Protein AF-A0A4W6CQJ9-F1 (afdb_monomer_lite)

Organism: Lates calcarifer (NCBI:txid8187)

Secondary structure (DSSP, 8-state):
----TT---EEE-SSEEEEE-TTTTSPPPTT-EEEEEEE--TT--EEEEEEEEE----GGG-SEEEEEEETT--EEETT-SEEEES-SEEEEEEEE-SS--S-EEEEEEEETT-TTB--TT-BGGG--SSEEEEEEPS--TTSSS---EETTTEEETTSBHHHHHHHTTSSBTTTBEEEEEEEE--SS-TT-S-EEE-

InterPro domains:
  IPR000859 CUB domain [PF00431] (7-109)
  IPR000859 CUB domain [PS01180] (7-112)
  IPR000859 CUB domain [SM00042] (7-112)
  IPR000859 CUB domain [cd00041] (7-109)
  IPR004043 LCCL domain [PF03815] (126-184)
  IPR004043 LCCL domain [PS50820] (114-183)
  IPR004043 LCCL domain [SM00603] (116-187)
  IPR035914 Spermadhesin, CUB domain superfamily [G3DSA:2.60.120.290] (8-113)
  IPR035914 Spermadhesin, CUB domain superfamily [SSF49854] (6-110)
  IPR036609 LCCL domain superfamily [G3DSA:2.170.130.20] (114-192)
  IPR036609 LCCL domain superfamily [SSF69848] (115-187)
  IPR050633 Neuropilin/Multicopper Oxidase/Coagulation Factor [PTHR46806] (3-184)

Sequence (198 aa):
MISGNGCGHTLLGTESGTLASQNYPGTYPSNTWCRWRLRVPEGRTLQLLFGDFDVESSPGCSNGSLVITDNSGKPSLGKLKNVTLRSNEVTITFKSGPHRSGRGFLLSYATDQYPDLISCLRRGSHFSSQDLRAYCPAGCKNVTGDVWGNSEQGYRDTSVLCKSAVHAGAVSDNMGGRV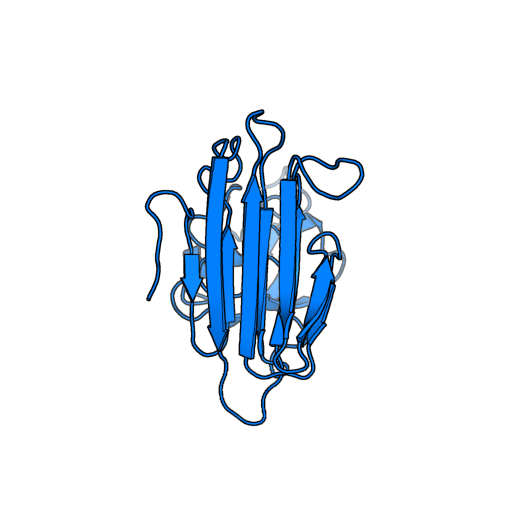TVTRGRSLTMQQHPGCFWF

pLDDT: mean 86.43, std 12.25, range [34.22, 97.5]

Radius of gyration: 17.53 Å; chains: 1; bounding box: 41×31×55 Å

Structure (mmCIF, N/CA/C/O backbone):
data_AF-A0A4W6CQJ9-F1
#
_entry.id   AF-A0A4W6CQJ9-F1
#
loop_
_atom_site.group_PDB
_atom_site.id
_atom_site.type_symbol
_atom_site.label_atom_id
_atom_site.label_alt_id
_atom_site.label_comp_id
_atom_site.label_asym_id
_atom_site.label_entity_id
_atom_site.label_seq_id
_atom_site.pdbx_PDB_ins_code
_atom_site.Cartn_x
_atom_site.Cartn_y
_atom_site.Cartn_z
_atom_site.occupancy
_atom_site.B_iso_or_equiv
_atom_site.auth_seq_id
_atom_site.auth_comp_id
_atom_site.auth_asym_id
_atom_site.auth_atom_id
_atom_site.pdbx_PDB_model_num
ATOM 1 N N . MET A 1 1 ? -4.488 -14.005 -15.943 1.00 34.22 1 MET A N 1
ATOM 2 C CA . MET A 1 1 ? -3.172 -14.671 -16.011 1.00 34.22 1 MET A CA 1
ATOM 3 C C . MET A 1 1 ? -2.193 -13.843 -15.196 1.00 34.22 1 MET A C 1
ATOM 5 O O . MET A 1 1 ? -1.853 -12.746 -15.619 1.00 34.22 1 MET A O 1
ATOM 9 N N . ILE A 1 2 ? -1.826 -14.315 -14.003 1.00 41.25 2 ILE A N 1
ATOM 10 C CA . ILE A 1 2 ? -0.647 -13.816 -13.283 1.00 41.25 2 ILE A CA 1
ATOM 11 C C . ILE A 1 2 ? 0.522 -14.540 -13.947 1.00 41.25 2 ILE A C 1
ATOM 13 O O . ILE A 1 2 ? 0.579 -15.763 -13.881 1.00 41.25 2 ILE A O 1
ATOM 17 N N . SER A 1 3 ? 1.377 -13.830 -14.678 1.00 39.72 3 SER A N 1
ATOM 18 C CA . SER A 1 3 ? 2.546 -14.442 -15.313 1.00 39.72 3 SER A CA 1
ATOM 19 C C . SER A 1 3 ? 3.796 -13.949 -14.601 1.00 39.72 3 SER A C 1
ATOM 21 O O . SER A 1 3 ? 4.110 -12.766 -14.696 1.00 39.72 3 SER A O 1
ATOM 23 N N . GLY A 1 4 ? 4.488 -14.854 -13.904 1.00 42.75 4 GLY A N 1
ATOM 24 C CA . GLY A 1 4 ? 5.846 -14.638 -13.403 1.00 42.75 4 GLY A CA 1
ATOM 25 C C . GLY A 1 4 ? 6.066 -15.083 -11.959 1.00 42.75 4 GLY A C 1
ATOM 26 O O . GLY A 1 4 ? 5.577 -14.457 -11.021 1.00 42.75 4 GLY A O 1
ATOM 27 N N . ASN A 1 5 ? 6.874 -16.131 -11.783 1.00 51.12 5 ASN A N 1
ATOM 28 C CA . ASN A 1 5 ? 7.593 -16.385 -10.536 1.00 51.12 5 ASN A CA 1
ATOM 29 C C . ASN A 1 5 ? 8.385 -15.113 -10.165 1.00 51.12 5 ASN A C 1
ATOM 31 O O . ASN A 1 5 ? 9.182 -14.650 -10.977 1.00 51.12 5 ASN A O 1
ATOM 35 N N . GLY A 1 6 ? 8.179 -14.547 -8.970 1.00 61.62 6 GLY A N 1
ATOM 36 C CA . GLY A 1 6 ? 8.967 -13.400 -8.488 1.00 61.62 6 GLY A CA 1
ATOM 37 C C . GLY A 1 6 ? 8.294 -12.022 -8.548 1.00 61.62 6 GLY A C 1
ATOM 38 O O . GLY A 1 6 ? 9.001 -11.020 -8.601 1.00 61.62 6 GLY A O 1
ATOM 39 N N . CYS A 1 7 ? 6.957 -11.948 -8.518 1.00 77.69 7 CYS A N 1
ATOM 40 C CA . CYS A 1 7 ? 6.201 -10.684 -8.475 1.00 77.69 7 CYS A CA 1
ATOM 41 C C . CYS A 1 7 ? 5.670 -10.294 -7.085 1.00 77.69 7 CYS A C 1
ATOM 43 O O . CYS A 1 7 ? 4.780 -9.462 -6.973 1.00 77.69 7 CYS A O 1
ATOM 45 N N . GLY A 1 8 ? 6.235 -10.848 -6.015 1.00 73.94 8 GLY A N 1
ATOM 46 C CA . GLY A 1 8 ? 5.961 -10.424 -4.645 1.00 73.94 8 GLY A CA 1
ATOM 47 C C . GLY A 1 8 ? 4.558 -10.730 -4.140 1.00 73.94 8 GLY A C 1
ATOM 48 O O . GLY A 1 8 ? 3.748 -11.393 -4.790 1.00 73.94 8 GLY A O 1
ATOM 49 N N . HIS A 1 9 ? 4.290 -10.265 -2.919 1.00 73.75 9 HIS A N 1
ATOM 50 C CA . HIS A 1 9 ? 2.969 -10.386 -2.321 1.00 73.75 9 HIS A CA 1
ATOM 51 C C . HIS A 1 9 ? 2.000 -9.436 -3.026 1.00 73.75 9 HIS A C 1
ATOM 53 O O . HIS A 1 9 ? 2.270 -8.245 -3.183 1.00 73.75 9 HIS A O 1
ATOM 59 N N . THR A 1 10 ? 0.868 -9.975 -3.457 1.00 86.31 10 THR A N 1
ATOM 60 C CA . THR A 1 10 ? -0.198 -9.214 -4.098 1.00 86.31 10 THR A CA 1
ATOM 61 C C . THR A 1 10 ? -1.531 -9.749 -3.593 1.00 86.31 10 THR A C 1
ATOM 63 O O . THR A 1 10 ? -1.750 -10.961 -3.631 1.00 86.31 10 THR A O 1
ATOM 66 N N . LEU A 1 11 ? -2.432 -8.862 -3.180 1.00 89.94 11 LEU A N 1
ATOM 67 C CA . LEU A 1 11 ? -3.830 -9.196 -2.944 1.00 89.94 11 LEU A CA 1
ATOM 68 C C . LEU A 1 11 ? -4.702 -8.298 -3.818 1.00 89.94 11 LEU A C 1
ATOM 70 O O . LEU A 1 11 ? -4.746 -7.085 -3.624 1.00 89.94 11 LEU A O 1
ATOM 74 N N . LEU A 1 12 ? -5.376 -8.907 -4.795 1.00 92.00 12 LEU A N 1
ATOM 75 C CA . LEU A 1 12 ? -6.209 -8.202 -5.764 1.00 92.00 12 LEU A CA 1
ATOM 76 C C . LEU A 1 12 ? -7.692 -8.432 -5.459 1.00 92.00 12 LEU A C 1
ATOM 78 O O . LEU A 1 12 ? -8.280 -9.401 -5.939 1.00 92.00 12 LEU A O 1
ATOM 82 N N . GLY A 1 13 ? -8.284 -7.560 -4.644 1.00 91.94 13 GLY A N 1
ATOM 83 C CA . GLY A 1 13 ? -9.722 -7.544 -4.393 1.00 91.94 13 GLY A CA 1
ATOM 84 C C . GLY A 1 13 ? -10.500 -6.755 -5.449 1.00 91.94 13 GLY A C 1
ATOM 85 O O . GLY A 1 13 ? -9.941 -5.967 -6.218 1.00 91.94 13 GLY A O 1
ATOM 86 N N . THR A 1 14 ? -11.816 -6.961 -5.472 1.00 91.75 14 THR A N 1
ATOM 87 C CA . THR A 1 14 ? -12.741 -6.270 -6.385 1.00 91.75 14 THR A CA 1
ATOM 88 C C . THR A 1 14 ? -12.905 -4.792 -6.047 1.00 91.75 14 THR A C 1
ATOM 90 O O . THR A 1 14 ? -13.130 -3.988 -6.944 1.00 91.75 14 THR A O 1
ATOM 93 N N . GLU A 1 15 ? -12.778 -4.415 -4.773 1.00 94.31 15 GLU A N 1
ATOM 94 C CA . GLU A 1 15 ? -12.924 -3.022 -4.337 1.00 94.31 15 GLU A CA 1
ATOM 95 C C . GLU A 1 15 ? -11.616 -2.374 -3.890 1.00 94.31 15 GLU A C 1
ATOM 97 O O . GLU A 1 15 ? -11.465 -1.161 -4.010 1.00 94.31 15 GLU A O 1
ATOM 102 N N . SER A 1 16 ? -10.682 -3.158 -3.353 1.00 96.69 16 SER A N 1
ATOM 103 C CA . SER A 1 16 ? -9.402 -2.672 -2.847 1.00 96.69 16 SER A CA 1
ATOM 104 C C . SER A 1 16 ? -8.355 -3.778 -2.818 1.00 96.69 16 SER A C 1
ATOM 106 O O . SER A 1 16 ? -8.668 -4.958 -2.997 1.00 96.69 16 SER A O 1
ATOM 108 N N . GLY A 1 17 ? -7.101 -3.400 -2.601 1.00 95.81 17 GLY A N 1
ATOM 109 C CA . GLY A 1 17 ? -6.022 -4.363 -2.464 1.00 95.81 17 GLY A CA 1
ATOM 110 C C . GLY A 1 17 ? -4.645 -3.731 -2.385 1.00 95.81 17 GLY A C 1
ATOM 111 O O . GLY A 1 17 ? -4.489 -2.506 -2.322 1.00 95.81 17 GLY A O 1
ATOM 112 N N . THR A 1 18 ? -3.635 -4.593 -2.409 1.00 95.50 18 THR A N 1
ATOM 113 C CA . THR A 1 18 ? -2.228 -4.212 -2.302 1.00 95.50 18 THR A CA 1
ATOM 114 C C . THR A 1 18 ? -1.359 -4.944 -3.308 1.00 95.50 18 THR A C 1
ATOM 116 O O . THR A 1 18 ? -1.599 -6.093 -3.682 1.00 95.50 18 THR A O 1
ATOM 119 N N . LEU A 1 19 ? -0.309 -4.250 -3.737 1.00 94.00 19 LEU A N 1
ATOM 120 C CA . LEU A 1 19 ? 0.732 -4.763 -4.609 1.00 94.00 19 LEU A CA 1
ATOM 121 C C . LEU A 1 19 ? 2.080 -4.378 -4.021 1.00 94.00 19 LEU A C 1
ATOM 123 O O . LEU A 1 19 ? 2.304 -3.210 -3.699 1.00 94.00 19 LEU A O 1
ATOM 127 N N . ALA A 1 20 ? 2.990 -5.337 -3.927 1.00 92.94 20 ALA A N 1
ATOM 128 C CA . ALA A 1 20 ? 4.359 -5.073 -3.531 1.00 92.94 20 ALA A CA 1
ATOM 129 C C . ALA A 1 20 ? 5.338 -5.753 -4.482 1.00 92.94 20 ALA A C 1
ATOM 131 O O . ALA A 1 20 ? 5.061 -6.826 -5.021 1.00 92.94 20 ALA A O 1
ATOM 132 N N . SER A 1 21 ? 6.514 -5.157 -4.659 1.00 92.00 21 SER A N 1
ATOM 133 C CA . SER A 1 21 ? 7.616 -5.856 -5.318 1.00 92.00 21 SER A CA 1
ATOM 134 C C . SER A 1 21 ? 8.020 -7.101 -4.527 1.00 92.00 21 SER A C 1
ATOM 136 O O . SER A 1 21 ? 7.883 -7.169 -3.303 1.00 92.00 21 SER A O 1
ATOM 138 N N . GLN A 1 22 ? 8.592 -8.086 -5.217 1.00 90.31 22 GLN A N 1
ATOM 139 C CA . GLN A 1 22 ? 9.194 -9.244 -4.564 1.00 90.31 22 GLN A CA 1
ATOM 140 C C . GLN A 1 22 ? 10.229 -8.811 -3.524 1.00 90.31 22 GLN A C 1
ATOM 142 O O . GLN A 1 22 ? 11.002 -7.888 -3.763 1.00 90.31 22 GLN A O 1
ATOM 147 N N . ASN A 1 23 ? 10.223 -9.497 -2.381 1.00 90.06 23 ASN A N 1
ATOM 148 C CA . ASN A 1 23 ? 11.050 -9.235 -1.202 1.00 90.06 23 ASN A CA 1
ATOM 149 C C . ASN A 1 23 ? 10.773 -7.929 -0.452 1.00 90.06 23 ASN A C 1
ATOM 151 O O . ASN A 1 23 ? 11.407 -7.747 0.581 1.00 90.06 23 ASN A O 1
ATOM 155 N N . TYR A 1 24 ? 9.850 -7.063 -0.896 1.00 91.12 24 TYR A N 1
ATOM 156 C CA . TYR A 1 24 ? 9.534 -5.817 -0.185 1.00 91.12 24 TYR A CA 1
ATOM 157 C C . TYR A 1 24 ? 9.273 -6.087 1.314 1.00 91.12 24 TYR A C 1
ATOM 159 O O . TYR A 1 24 ? 8.489 -6.989 1.628 1.00 91.12 24 TYR A O 1
ATOM 167 N N . PRO A 1 25 ? 9.889 -5.335 2.252 1.00 92.75 25 PRO A N 1
ATOM 168 C CA . PRO A 1 25 ? 10.691 -4.113 2.066 1.00 92.75 25 PRO A CA 1
ATOM 169 C C . PRO A 1 25 ? 12.197 -4.340 1.821 1.00 92.75 25 PRO A C 1
ATOM 171 O O . PRO A 1 25 ? 12.979 -3.393 1.876 1.00 92.75 25 PRO A O 1
ATOM 174 N N . GLY A 1 26 ? 12.630 -5.581 1.623 1.00 91.19 26 GLY A N 1
ATOM 175 C CA . GLY A 1 26 ? 13.973 -5.923 1.160 1.00 91.19 26 GLY A CA 1
ATOM 176 C C . GLY A 1 26 ? 14.160 -5.683 -0.341 1.00 91.19 26 GLY A C 1
ATOM 177 O O . GLY A 1 26 ? 13.218 -5.387 -1.073 1.00 91.19 26 GLY A O 1
ATOM 178 N N . THR A 1 27 ? 15.400 -5.815 -0.809 1.00 91.06 27 THR A N 1
ATOM 179 C CA . THR A 1 27 ? 15.772 -5.493 -2.192 1.00 91.06 27 THR A CA 1
ATOM 180 C C . THR A 1 27 ? 15.046 -6.375 -3.210 1.00 91.06 27 THR A C 1
ATOM 182 O O . THR A 1 27 ? 15.095 -7.611 -3.131 1.00 91.06 27 THR A O 1
ATOM 185 N N . TYR A 1 28 ? 14.414 -5.745 -4.204 1.00 90.38 28 TYR A N 1
ATOM 186 C CA . TYR A 1 28 ? 13.753 -6.467 -5.290 1.00 90.38 28 TYR A CA 1
ATOM 187 C C . TYR A 1 28 ? 14.773 -7.179 -6.203 1.00 90.38 28 TYR A C 1
ATOM 189 O O . TYR A 1 28 ? 15.906 -6.709 -6.360 1.00 90.38 28 TYR A O 1
ATOM 197 N N . PRO A 1 29 ? 14.416 -8.321 -6.822 1.00 89.38 29 PRO A N 1
ATOM 198 C CA . PRO A 1 29 ? 15.326 -9.038 -7.709 1.00 89.38 29 PRO A CA 1
ATOM 199 C C . PRO A 1 29 ? 15.639 -8.246 -8.987 1.00 89.38 29 PRO A C 1
ATOM 201 O O . PRO A 1 29 ? 14.781 -7.554 -9.541 1.00 89.38 29 PRO A O 1
ATOM 204 N N . SER A 1 30 ? 16.863 -8.388 -9.492 1.00 88.88 30 SER A N 1
ATOM 205 C CA . SER A 1 30 ? 17.252 -7.879 -10.813 1.00 88.88 30 SER A CA 1
ATOM 206 C C . SER A 1 30 ? 16.581 -8.674 -11.936 1.00 88.88 30 SER A C 1
ATOM 208 O O . SER A 1 30 ? 16.188 -9.822 -11.732 1.00 88.88 30 SER A O 1
ATOM 210 N N . ASN A 1 31 ? 16.467 -8.070 -13.121 1.00 86.50 31 ASN A N 1
ATOM 211 C CA . ASN A 1 31 ? 15.870 -8.661 -14.326 1.00 86.50 31 ASN A CA 1
ATOM 212 C C . ASN A 1 31 ? 14.432 -9.175 -14.124 1.00 86.50 31 ASN A C 1
ATOM 214 O O . ASN A 1 31 ? 14.025 -10.183 -14.702 1.00 86.50 31 ASN A O 1
ATOM 218 N N . THR A 1 32 ? 13.659 -8.488 -13.286 1.00 86.56 32 THR A N 1
ATOM 219 C CA . THR A 1 32 ? 12.264 -8.827 -13.000 1.00 86.56 32 THR A CA 1
ATOM 220 C C . THR A 1 32 ? 11.350 -8.121 -13.988 1.00 86.56 32 THR A C 1
ATOM 222 O O . THR A 1 32 ? 11.503 -6.927 -14.248 1.00 86.56 32 THR A O 1
ATOM 225 N N . TRP A 1 33 ? 10.354 -8.843 -14.495 1.00 89.00 33 TRP A N 1
ATOM 226 C CA . TRP A 1 33 ? 9.271 -8.281 -15.290 1.00 89.00 33 TRP A CA 1
ATOM 227 C C . TRP A 1 33 ? 7.933 -8.750 -14.730 1.00 89.00 33 TRP A C 1
ATOM 229 O O . TRP A 1 33 ? 7.601 -9.930 -14.810 1.00 89.00 33 TRP A O 1
ATOM 239 N N . CYS A 1 34 ? 7.172 -7.819 -14.161 1.00 89.62 34 CYS A N 1
ATOM 240 C CA . CYS A 1 34 ? 5.890 -8.105 -13.536 1.00 89.62 34 CYS A CA 1
ATOM 241 C C . CYS A 1 34 ? 4.790 -7.262 -14.147 1.00 89.62 34 CYS A C 1
ATOM 243 O O . CYS A 1 34 ? 4.969 -6.070 -14.404 1.00 89.62 34 CYS A O 1
ATOM 245 N N . ARG A 1 35 ? 3.633 -7.888 -14.352 1.00 90.62 35 ARG A N 1
ATOM 246 C CA . ARG A 1 35 ? 2.449 -7.233 -14.892 1.00 90.62 35 ARG A CA 1
ATOM 247 C C . ARG A 1 35 ? 1.223 -7.633 -14.085 1.00 90.62 35 ARG A C 1
ATOM 249 O O . ARG A 1 35 ? 0.861 -8.807 -14.047 1.00 90.62 35 ARG A O 1
ATOM 256 N N . TRP A 1 36 ? 0.555 -6.643 -13.508 1.00 91.62 36 TRP A N 1
ATOM 257 C CA . TRP A 1 36 ? -0.713 -6.811 -12.806 1.00 91.62 36 TRP A CA 1
ATOM 258 C C . TRP A 1 36 ? -1.817 -6.076 -13.547 1.00 91.62 36 TRP A C 1
ATOM 260 O O . TRP A 1 36 ? -1.606 -4.990 -14.086 1.00 91.62 36 TRP A O 1
ATOM 270 N N . ARG A 1 37 ? -3.006 -6.671 -13.561 1.00 90.94 37 ARG A N 1
ATOM 271 C CA . ARG A 1 37 ? -4.216 -6.061 -14.106 1.00 90.94 37 ARG A CA 1
ATOM 272 C C . ARG A 1 37 ? -5.165 -5.809 -12.945 1.00 90.94 37 ARG A C 1
ATOM 274 O O . ARG A 1 37 ? -5.669 -6.763 -12.360 1.00 90.94 37 ARG A O 1
ATOM 281 N N . LEU A 1 38 ? -5.361 -4.542 -12.605 1.00 91.81 38 LEU A N 1
ATOM 282 C CA . LEU A 1 38 ? -6.321 -4.121 -11.594 1.00 91.81 38 LEU A CA 1
ATOM 283 C C . LEU A 1 38 ? -7.642 -3.832 -12.280 1.00 91.81 38 LEU A C 1
ATOM 285 O O . LEU A 1 38 ? -7.665 -3.065 -13.240 1.00 91.81 38 LEU A O 1
ATOM 289 N N . ARG A 1 39 ? -8.722 -4.434 -11.787 1.00 91.75 39 ARG A N 1
ATOM 290 C CA . ARG A 1 39 ? -10.075 -4.200 -12.283 1.00 91.75 39 ARG A CA 1
ATOM 291 C C . ARG A 1 39 ? -11.023 -4.052 -11.105 1.00 91.75 39 ARG A C 1
ATOM 293 O O . ARG A 1 39 ? -11.063 -4.922 -10.242 1.00 91.75 39 ARG A O 1
ATOM 300 N N . VAL A 1 40 ? -11.787 -2.971 -11.116 1.00 92.31 40 VAL A N 1
ATOM 301 C CA . VAL A 1 40 ? -12.882 -2.705 -10.181 1.00 92.31 40 VAL A CA 1
ATOM 302 C C . VAL A 1 40 ? -14.225 -2.757 -10.925 1.00 92.31 40 VAL A C 1
ATOM 304 O O . VAL A 1 40 ? -14.224 -2.785 -12.165 1.00 92.31 40 VAL A O 1
ATOM 307 N N . PRO A 1 41 ? -15.371 -2.810 -10.214 1.00 94.44 41 PRO A N 1
ATOM 308 C CA . PRO A 1 41 ? -16.688 -2.788 -10.838 1.00 94.44 41 PRO A CA 1
ATOM 309 C C . PRO A 1 41 ? -16.857 -1.656 -11.853 1.00 94.44 41 PRO A C 1
ATOM 311 O O . PRO A 1 41 ? -16.282 -0.575 -11.720 1.00 94.44 41 PRO A O 1
ATOM 314 N N . GLU A 1 42 ? -17.658 -1.910 -12.883 1.00 92.12 42 GLU A N 1
ATOM 315 C CA . GLU A 1 42 ? -17.981 -0.903 -13.893 1.00 92.12 42 GLU A CA 1
ATOM 316 C C . GLU A 1 42 ? -18.698 0.299 -13.263 1.00 92.12 42 GLU A C 1
ATOM 318 O O . GLU A 1 42 ? -19.416 0.169 -12.272 1.00 92.12 42 GLU A O 1
ATOM 323 N N . GLY A 1 43 ? -18.450 1.492 -13.805 1.00 91.50 43 GLY A N 1
ATOM 324 C CA . GLY A 1 43 ? -18.943 2.751 -13.236 1.00 91.50 43 GLY A CA 1
ATOM 325 C C . GLY A 1 43 ? -18.147 3.276 -12.033 1.00 91.50 43 GLY A C 1
ATOM 326 O O . GLY A 1 43 ? -18.443 4.370 -11.560 1.00 91.50 43 GLY A O 1
ATOM 327 N N . ARG A 1 44 ? -17.127 2.548 -11.555 1.00 93.69 44 ARG A N 1
ATOM 328 C CA . ARG A 1 44 ? -16.182 3.010 -10.525 1.00 93.69 44 ARG A CA 1
ATOM 329 C C . ARG A 1 44 ? -14.847 3.415 -11.131 1.00 93.69 44 ARG A C 1
ATOM 331 O O . ARG A 1 44 ? -14.425 2.879 -12.153 1.00 93.69 44 ARG A O 1
ATOM 338 N N . THR A 1 45 ? -14.149 4.318 -10.457 1.00 92.44 45 THR A N 1
ATOM 339 C CA . THR A 1 45 ? -12.780 4.714 -10.804 1.00 92.44 45 THR A CA 1
ATOM 340 C C . THR A 1 45 ? -11.769 4.224 -9.770 1.00 92.44 45 THR A C 1
ATOM 342 O O . THR A 1 45 ? -12.121 3.934 -8.626 1.00 92.44 45 THR A O 1
ATOM 345 N N . LEU A 1 46 ? -10.509 4.077 -10.187 1.00 92.81 46 LEU A N 1
ATOM 346 C CA . LEU A 1 46 ? -9.420 3.578 -9.346 1.00 92.81 46 LEU A CA 1
ATOM 347 C C . LEU A 1 46 ? -8.653 4.720 -8.675 1.00 92.81 46 LEU A C 1
ATOM 349 O O . LEU A 1 46 ? -8.222 5.675 -9.324 1.00 92.81 46 LEU A O 1
ATOM 353 N N . GLN A 1 47 ? -8.401 4.565 -7.380 1.00 93.50 47 GLN A N 1
ATOM 354 C CA . GLN A 1 47 ? -7.470 5.380 -6.610 1.00 93.50 47 GLN A CA 1
ATOM 355 C C . GLN A 1 47 ? -6.264 4.526 -6.224 1.00 93.50 47 GLN A C 1
ATOM 357 O O . GLN A 1 47 ? -6.415 3.470 -5.613 1.00 93.50 47 GLN A O 1
ATOM 362 N N . LEU A 1 48 ? -5.069 4.976 -6.602 1.00 94.12 48 LEU A N 1
ATOM 363 C CA . LEU A 1 48 ? -3.791 4.332 -6.317 1.00 94.12 48 LEU A CA 1
ATOM 364 C C . LEU A 1 48 ? -2.988 5.191 -5.339 1.00 94.12 48 LEU A C 1
ATOM 366 O O . LEU A 1 48 ? -2.805 6.385 -5.566 1.00 94.12 48 LEU A O 1
ATOM 370 N N . LEU A 1 49 ? -2.452 4.577 -4.290 1.00 94.81 49 LEU A N 1
ATOM 371 C CA . LEU A 1 49 ? -1.689 5.246 -3.242 1.00 94.81 49 LEU A CA 1
ATOM 372 C C . LEU A 1 49 ? -0.394 4.488 -2.944 1.00 94.81 49 LEU A C 1
ATOM 374 O O . LEU A 1 49 ? -0.414 3.377 -2.409 1.00 94.81 49 LEU A O 1
ATOM 378 N N . PHE A 1 50 ? 0.746 5.106 -3.243 1.00 94.50 50 PHE A N 1
ATOM 379 C CA . PHE A 1 50 ? 2.054 4.540 -2.926 1.00 94.50 50 PHE A CA 1
ATOM 380 C C . PHE A 1 50 ? 2.390 4.796 -1.457 1.00 94.50 50 PHE A C 1
ATOM 382 O O . PHE A 1 50 ? 2.529 5.940 -1.021 1.00 94.50 50 PHE A O 1
ATOM 389 N N . GLY A 1 51 ? 2.524 3.713 -0.695 1.00 92.81 51 GLY A N 1
ATOM 390 C CA . GLY A 1 51 ? 3.025 3.750 0.677 1.00 92.81 51 GLY A CA 1
ATOM 391 C C . GLY A 1 51 ? 4.532 3.918 0.745 1.00 92.81 51 GLY A C 1
ATOM 392 O O . GLY A 1 51 ? 5.044 4.588 1.638 1.00 92.81 51 GLY A O 1
ATOM 393 N N . ASP A 1 52 ? 5.224 3.299 -0.206 1.00 93.31 52 ASP A N 1
ATOM 394 C CA . ASP A 1 52 ? 6.672 3.335 -0.335 1.00 93.31 52 ASP A CA 1
ATOM 395 C C . ASP A 1 52 ? 7.054 3.126 -1.800 1.00 93.31 52 ASP A C 1
ATOM 397 O O . ASP A 1 52 ? 6.399 2.363 -2.520 1.00 93.31 52 ASP A O 1
ATOM 401 N N . PHE A 1 53 ? 8.101 3.815 -2.238 1.00 92.62 53 PHE A N 1
ATOM 402 C CA . PHE A 1 53 ? 8.612 3.721 -3.597 1.00 92.62 53 PHE A CA 1
ATOM 403 C C . PHE A 1 53 ? 10.107 4.034 -3.608 1.00 92.62 53 PHE A C 1
ATOM 405 O O . PHE A 1 53 ? 10.527 5.177 -3.433 1.00 92.62 53 PHE A O 1
ATOM 412 N N . ASP A 1 54 ? 10.894 2.995 -3.833 1.00 91.88 54 ASP A N 1
ATOM 413 C CA . ASP A 1 54 ? 12.348 2.983 -3.833 1.00 91.88 54 ASP A CA 1
ATOM 414 C C . ASP A 1 54 ? 12.830 2.025 -4.931 1.00 91.88 54 ASP A C 1
ATOM 416 O O . ASP A 1 54 ? 13.286 0.906 -4.687 1.00 91.88 54 ASP A O 1
ATOM 420 N N . VAL A 1 55 ? 12.614 2.456 -6.174 1.00 89.62 55 VAL A N 1
ATOM 421 C CA . VAL A 1 55 ? 13.043 1.778 -7.402 1.00 89.62 55 VAL A CA 1
ATOM 422 C C . VAL A 1 55 ? 14.118 2.630 -8.065 1.00 89.62 55 VAL A C 1
ATOM 424 O O . VAL A 1 55 ? 14.014 3.858 -8.095 1.00 89.62 55 VAL A O 1
ATOM 427 N N . GLU A 1 56 ? 15.142 1.975 -8.608 1.00 85.25 56 GLU A N 1
ATOM 428 C CA . GLU A 1 56 ? 16.305 2.634 -9.191 1.00 85.25 56 GLU A CA 1
ATOM 429 C C . GLU A 1 56 ? 15.904 3.576 -10.334 1.00 85.25 56 GLU A C 1
ATOM 431 O O . GLU A 1 56 ? 15.276 3.174 -11.315 1.00 85.25 56 GLU A O 1
ATOM 436 N N . SER A 1 57 ? 16.289 4.846 -10.211 1.00 78.00 57 SER A N 1
ATOM 437 C CA . SER A 1 57 ? 16.047 5.863 -11.232 1.00 78.00 57 SER A CA 1
ATOM 438 C C . SER A 1 57 ? 17.227 5.923 -12.197 1.00 78.00 57 SER A C 1
ATOM 440 O O . SER A 1 57 ? 18.369 6.063 -11.775 1.00 78.00 57 SER A O 1
ATOM 442 N N . SER A 1 58 ? 16.952 5.890 -13.499 1.00 76.50 58 SER A N 1
ATOM 443 C CA . SER A 1 58 ? 17.962 5.989 -14.563 1.00 76.50 58 SER A CA 1
ATOM 444 C C . SER A 1 58 ? 17.447 6.850 -15.721 1.00 76.50 58 SER A C 1
ATOM 446 O O . SER A 1 58 ? 16.228 6.903 -15.938 1.00 76.50 58 SER A O 1
ATOM 448 N N . PRO A 1 59 ? 18.331 7.530 -16.478 1.00 72.56 59 PRO A N 1
ATOM 449 C CA . PRO A 1 59 ? 17.940 8.199 -17.716 1.00 72.56 59 PRO A CA 1
ATOM 450 C C . PRO A 1 59 ? 17.240 7.204 -18.651 1.00 72.56 59 PRO A C 1
ATOM 452 O O . PRO A 1 59 ? 17.752 6.118 -18.900 1.00 72.56 59 PRO A O 1
ATOM 455 N N . GLY A 1 60 ? 16.037 7.533 -19.125 1.00 68.44 60 GLY A N 1
ATOM 456 C CA . GLY A 1 60 ? 15.254 6.624 -19.973 1.00 68.44 60 GLY A CA 1
ATOM 457 C C . GLY A 1 60 ? 14.618 5.426 -19.251 1.00 68.44 60 GLY A C 1
ATOM 458 O O . GLY A 1 60 ? 14.043 4.571 -19.919 1.00 68.44 60 GLY A O 1
ATOM 459 N N . CYS A 1 61 ? 14.658 5.369 -17.912 1.00 69.69 61 CYS A N 1
ATOM 460 C CA . CYS A 1 61 ? 14.014 4.323 -17.104 1.00 69.69 61 CYS A CA 1
ATOM 461 C C . CYS A 1 61 ? 14.506 2.885 -17.404 1.00 69.69 61 CYS A C 1
ATOM 463 O O . CYS A 1 61 ? 13.745 1.924 -17.261 1.00 69.69 61 CYS A O 1
ATOM 465 N N . SER A 1 62 ? 15.770 2.727 -17.821 1.00 70.69 62 SER A N 1
ATOM 466 C CA . SER A 1 62 ? 16.363 1.444 -18.231 1.00 70.69 62 SER A CA 1
ATOM 467 C C . SER A 1 62 ? 16.713 0.505 -17.070 1.00 70.69 62 SER A C 1
ATOM 469 O O . SER A 1 62 ? 16.665 -0.710 -17.238 1.00 70.69 62 SER A O 1
ATOM 471 N N . ASN A 1 63 ? 17.047 1.046 -15.895 1.00 77.88 63 ASN A N 1
ATOM 472 C CA . ASN A 1 63 ? 17.467 0.258 -14.725 1.00 77.88 63 ASN A CA 1
ATOM 473 C C . ASN A 1 63 ? 16.289 -0.165 -13.842 1.00 77.88 63 ASN A C 1
ATOM 475 O O . ASN A 1 63 ? 16.358 -1.172 -13.145 1.00 77.88 63 ASN A O 1
ATOM 479 N N . GLY A 1 64 ? 15.196 0.589 -13.866 1.00 83.69 64 GLY A N 1
ATOM 480 C CA . GLY A 1 64 ? 14.054 0.360 -12.997 1.00 83.69 64 GLY A CA 1
ATOM 481 C C . GLY A 1 64 ? 12.884 1.228 -13.423 1.00 83.69 64 GLY A C 1
ATOM 482 O O . GLY A 1 64 ? 13.036 2.427 -13.656 1.00 83.69 64 GLY A O 1
ATOM 483 N N . SER A 1 65 ? 11.703 0.632 -13.559 1.00 88.44 65 SER A N 1
ATOM 484 C CA . SER A 1 65 ? 10.492 1.389 -13.858 1.00 88.44 65 SER A CA 1
ATOM 485 C C . SER A 1 65 ? 9.244 0.711 -13.332 1.00 88.44 65 SER A C 1
ATOM 487 O O . SER A 1 65 ? 9.110 -0.511 -13.367 1.00 88.44 65 SER A O 1
ATOM 489 N N . LEU A 1 66 ? 8.306 1.535 -12.875 1.00 90.44 66 LEU A N 1
ATOM 490 C CA . LEU A 1 66 ? 6.938 1.127 -12.619 1.00 90.44 66 LEU A CA 1
ATOM 491 C C . LEU A 1 66 ? 6.022 2.033 -13.430 1.00 90.44 66 LEU A C 1
ATOM 493 O O . LEU A 1 66 ? 6.012 3.249 -13.237 1.00 90.44 66 LEU A O 1
ATOM 497 N N . VAL A 1 67 ? 5.294 1.439 -14.365 1.00 90.81 67 VAL A N 1
ATOM 498 C CA . VAL A 1 67 ? 4.430 2.142 -15.311 1.00 90.81 67 VAL A CA 1
ATOM 499 C C . VAL A 1 67 ? 2.995 1.715 -15.070 1.00 90.81 67 VAL A C 1
ATOM 501 O O . VAL A 1 67 ? 2.694 0.522 -15.013 1.00 90.81 67 VAL A O 1
ATOM 504 N N . ILE A 1 68 ? 2.116 2.699 -14.940 1.00 92.19 68 ILE A N 1
ATOM 505 C CA . ILE A 1 68 ? 0.675 2.517 -14.819 1.00 92.19 68 ILE A CA 1
ATOM 506 C C . ILE A 1 68 ? 0.061 2.934 -16.153 1.00 92.19 68 ILE A C 1
ATOM 508 O O . ILE A 1 68 ? 0.238 4.070 -16.594 1.00 92.19 68 ILE A O 1
ATOM 512 N N . THR A 1 69 ? -0.648 2.017 -16.799 1.00 91.00 69 THR A N 1
ATOM 513 C CA . THR A 1 69 ? -1.312 2.240 -18.086 1.00 91.00 69 THR A CA 1
ATOM 514 C C . THR A 1 69 ? -2.810 2.057 -17.904 1.00 91.00 69 THR A C 1
ATOM 516 O O . THR A 1 69 ? -3.257 0.987 -17.484 1.00 91.00 69 THR A O 1
ATOM 519 N N . ASP A 1 70 ? -3.578 3.102 -18.196 1.00 86.31 70 ASP A N 1
ATOM 520 C CA . ASP A 1 70 ? -5.038 3.054 -18.196 1.00 86.31 70 ASP A CA 1
ATOM 521 C C . ASP A 1 70 ? -5.596 2.499 -19.519 1.00 86.31 70 ASP A C 1
ATOM 523 O O . ASP A 1 70 ? -4.854 2.167 -20.446 1.00 86.31 70 ASP A O 1
ATOM 527 N N . ASN A 1 71 ? -6.922 2.389 -19.609 1.00 78.81 71 ASN A N 1
ATOM 528 C CA . ASN A 1 71 ? -7.623 2.003 -20.836 1.00 78.81 71 ASN A CA 1
ATOM 529 C C . ASN A 1 71 ? -7.489 3.045 -21.966 1.00 78.81 71 ASN A C 1
ATOM 531 O O . ASN A 1 71 ? -7.568 2.675 -23.134 1.00 78.81 71 ASN A O 1
ATOM 535 N N . SER A 1 72 ? -7.232 4.316 -21.638 1.00 75.94 72 SER A N 1
ATOM 536 C CA . SER A 1 72 ? -6.908 5.376 -22.606 1.00 75.94 72 SER A CA 1
ATOM 537 C C . SER A 1 72 ? -5.536 5.179 -23.267 1.00 75.94 72 SER A C 1
ATOM 539 O O . SER A 1 72 ? -5.205 5.881 -24.221 1.00 75.94 72 SER A O 1
ATOM 541 N N . GLY A 1 73 ? -4.715 4.261 -22.744 1.00 72.06 73 GLY A N 1
ATOM 542 C CA . GLY A 1 73 ? -3.363 3.991 -23.218 1.00 72.06 73 GLY A CA 1
ATOM 543 C C . GLY A 1 73 ? -2.331 5.028 -22.775 1.00 72.06 73 GLY A C 1
ATOM 544 O O . GLY A 1 73 ? -1.197 4.976 -23.248 1.00 72.06 73 GLY A O 1
ATOM 545 N N . LYS A 1 74 ? -2.673 5.959 -21.870 1.00 75.88 74 LYS A N 1
ATOM 546 C CA . LYS A 1 74 ? -1.749 7.001 -21.405 1.00 75.88 74 LYS A CA 1
ATOM 547 C C . LYS A 1 74 ? -0.876 6.445 -20.271 1.00 75.88 74 LYS A C 1
ATOM 549 O O . LYS A 1 74 ? -1.388 6.188 -19.180 1.00 75.88 74 LYS A O 1
ATOM 554 N N . PRO A 1 75 ? 0.444 6.267 -20.472 1.00 80.31 75 PRO A N 1
ATOM 555 C CA . PRO A 1 75 ? 1.317 5.796 -19.408 1.00 80.31 75 PRO A CA 1
ATOM 556 C C . PRO A 1 75 ? 1.547 6.899 -18.368 1.00 80.31 75 PRO A C 1
ATOM 558 O O . PRO A 1 75 ? 1.767 8.064 -18.701 1.00 80.31 75 PRO A O 1
ATOM 561 N N . SER A 1 76 ? 1.548 6.516 -17.095 1.00 82.69 76 SER A N 1
ATOM 562 C CA . SER A 1 76 ? 1.971 7.351 -15.971 1.00 82.69 76 SER A CA 1
ATOM 563 C C . SER A 1 76 ? 3.049 6.634 -15.156 1.00 82.69 76 SER A C 1
ATOM 565 O O . SER A 1 76 ? 3.038 5.408 -15.025 1.00 82.69 76 SER A O 1
ATOM 567 N N . LEU A 1 77 ? 4.029 7.388 -14.649 1.00 80.56 77 LEU A N 1
ATOM 568 C CA . LEU A 1 77 ? 5.133 6.832 -13.867 1.00 80.56 77 LEU A CA 1
ATOM 569 C C . LEU A 1 77 ? 4.700 6.646 -12.407 1.00 80.56 77 LEU A C 1
ATOM 571 O O . LEU A 1 77 ? 4.198 7.576 -11.777 1.00 80.56 77 LEU A O 1
ATOM 575 N N . GLY A 1 78 ? 4.977 5.474 -11.843 1.00 71.94 78 GLY A N 1
ATOM 576 C CA . GLY A 1 78 ? 4.600 5.081 -10.483 1.00 71.94 78 GLY A CA 1
ATOM 577 C C . GLY A 1 78 ? 5.298 5.815 -9.335 1.00 71.94 78 GLY A C 1
ATOM 578 O O . GLY A 1 78 ? 5.156 5.413 -8.191 1.00 71.94 78 GLY A O 1
ATOM 579 N N . LYS A 1 79 ? 6.054 6.886 -9.602 1.00 70.50 79 LYS A N 1
ATOM 580 C CA . LYS A 1 79 ? 6.709 7.702 -8.561 1.00 70.50 79 LYS A CA 1
ATOM 581 C C . LYS A 1 79 ? 5.731 8.659 -7.854 1.00 70.50 79 LYS A C 1
ATOM 583 O O . LYS A 1 79 ? 6.072 9.277 -6.847 1.00 70.50 79 LYS A O 1
ATOM 588 N N . LEU A 1 80 ? 4.527 8.835 -8.395 1.00 75.50 80 LEU A N 1
ATOM 589 C CA . LEU A 1 80 ? 3.522 9.743 -7.846 1.00 75.50 80 LEU A CA 1
ATOM 590 C C . LEU A 1 80 ? 2.903 9.155 -6.574 1.00 75.50 80 LEU A C 1
ATOM 592 O O . LEU A 1 80 ? 2.428 8.029 -6.591 1.00 75.50 80 LEU A O 1
ATOM 596 N N . LYS A 1 81 ? 2.865 9.930 -5.481 1.00 78.38 81 LYS A N 1
ATOM 597 C CA . LYS A 1 81 ? 2.347 9.452 -4.185 1.00 78.38 81 LYS A CA 1
ATOM 598 C C . LYS A 1 81 ? 0.883 9.005 -4.256 1.00 78.38 81 LYS A C 1
ATOM 600 O O . LYS A 1 81 ? 0.546 7.985 -3.670 1.00 78.38 81 LYS A O 1
ATOM 605 N N . ASN A 1 82 ? 0.037 9.754 -4.962 1.00 82.50 82 ASN A N 1
ATOM 606 C CA . ASN A 1 82 ? -1.378 9.444 -5.165 1.00 82.50 82 ASN A CA 1
ATOM 607 C C . ASN A 1 82 ? -1.725 9.642 -6.646 1.00 82.50 82 ASN A C 1
ATOM 609 O O . ASN A 1 82 ? -1.348 10.659 -7.235 1.00 82.50 82 ASN A O 1
ATOM 613 N N . VAL A 1 83 ? -2.415 8.671 -7.240 1.00 84.56 83 VAL A N 1
ATOM 614 C CA . VAL A 1 83 ? -2.859 8.693 -8.633 1.00 84.56 83 VAL A CA 1
ATOM 615 C C . VAL A 1 83 ? -4.325 8.276 -8.687 1.00 84.56 83 VAL A C 1
ATOM 617 O O . VAL A 1 83 ? -4.666 7.124 -8.431 1.00 84.56 83 VAL A O 1
ATOM 620 N N . THR A 1 84 ? -5.200 9.206 -9.061 1.00 83.44 84 THR A N 1
ATOM 621 C CA . THR A 1 84 ? -6.605 8.908 -9.368 1.00 83.44 84 THR A CA 1
ATOM 622 C C . THR A 1 84 ? -6.759 8.703 -10.868 1.00 83.44 84 THR A C 1
ATOM 624 O O . THR A 1 84 ? -6.373 9.559 -11.665 1.00 83.44 84 THR A O 1
ATOM 627 N N . LEU A 1 85 ? -7.320 7.564 -11.259 1.00 84.81 85 LEU A N 1
ATOM 628 C CA . LEU A 1 85 ? -7.432 7.126 -12.645 1.00 84.81 85 LEU A CA 1
ATOM 629 C C . LEU A 1 85 ? -8.903 7.082 -13.020 1.00 84.81 85 LEU A C 1
ATOM 631 O O . LEU A 1 85 ? -9.680 6.414 -12.353 1.00 84.81 85 LEU A O 1
ATOM 635 N N . ARG A 1 86 ? -9.290 7.728 -14.122 1.00 84.69 86 ARG A N 1
ATOM 636 C CA . ARG A 1 86 ? -10.687 7.759 -14.606 1.00 84.69 86 ARG A CA 1
ATOM 637 C C . ARG A 1 86 ? -11.157 6.440 -15.243 1.00 84.69 86 ARG A C 1
ATOM 639 O O . ARG A 1 86 ? -12.156 6.423 -15.949 1.00 84.69 86 ARG A O 1
ATOM 646 N N . SER A 1 87 ? -10.426 5.354 -15.013 1.00 87.06 87 SER A N 1
ATOM 647 C CA . SER A 1 87 ? -10.695 4.024 -15.549 1.00 87.06 87 SER A CA 1
ATOM 648 C C . SER A 1 87 ? -11.052 3.068 -14.416 1.00 87.06 87 SER A C 1
ATOM 650 O O . SER A 1 87 ? -10.495 3.163 -13.320 1.00 87.06 87 SER A O 1
ATOM 652 N N . ASN A 1 88 ? -11.932 2.110 -14.703 1.00 90.75 88 ASN A N 1
ATOM 653 C CA . ASN A 1 88 ? -12.222 0.976 -13.827 1.00 90.75 88 ASN A CA 1
ATOM 654 C C . ASN A 1 88 ? -11.191 -0.157 -13.979 1.00 90.75 88 ASN A C 1
ATOM 656 O O . ASN A 1 88 ? -11.244 -1.157 -13.264 1.00 90.75 88 ASN A O 1
ATOM 660 N N . GLU A 1 89 ? -10.267 -0.033 -14.932 1.00 91.81 89 GLU A N 1
ATOM 661 C CA . GLU A 1 89 ? -9.244 -1.032 -15.194 1.00 91.81 89 GLU A CA 1
ATOM 662 C C . GLU A 1 89 ? -7.908 -0.391 -15.572 1.00 91.81 89 GLU A C 1
ATOM 664 O O . GLU A 1 89 ? -7.854 0.472 -16.452 1.00 91.81 89 GLU A O 1
ATOM 669 N N . VAL A 1 90 ? -6.823 -0.839 -14.937 1.00 91.94 90 VAL A N 1
ATOM 670 C CA . VAL A 1 90 ? -5.459 -0.402 -15.262 1.00 91.94 90 VAL A CA 1
ATOM 671 C C . VAL A 1 90 ? -4.473 -1.561 -15.237 1.00 91.94 90 VAL A C 1
ATOM 673 O O . VAL A 1 90 ? -4.624 -2.539 -14.503 1.00 91.94 90 VAL A O 1
ATOM 676 N N . THR A 1 91 ? -3.427 -1.441 -16.046 1.00 91.88 91 THR A N 1
ATOM 677 C CA . THR A 1 91 ? -2.284 -2.349 -16.036 1.00 91.88 91 THR A CA 1
ATOM 678 C C . THR A 1 91 ? -1.119 -1.687 -15.315 1.00 91.88 91 THR A C 1
ATOM 680 O O . THR A 1 91 ? -0.697 -0.596 -15.687 1.00 91.88 91 THR A O 1
ATOM 683 N N . ILE A 1 92 ? -0.552 -2.376 -14.332 1.00 92.12 92 ILE A N 1
ATOM 684 C CA . ILE A 1 92 ? 0.681 -1.973 -13.658 1.00 92.12 92 ILE A CA 1
ATOM 685 C C . ILE A 1 92 ? 1.797 -2.875 -14.158 1.00 92.12 92 ILE A C 1
ATOM 687 O O . ILE A 1 92 ? 1.682 -4.096 -14.088 1.00 92.12 92 ILE A O 1
ATOM 691 N N . THR A 1 93 ? 2.869 -2.278 -14.668 1.00 91.69 93 THR A N 1
ATOM 692 C CA . THR A 1 93 ? 4.044 -3.000 -15.159 1.00 91.69 93 THR A CA 1
ATOM 693 C C . THR A 1 93 ? 5.272 -2.556 -14.385 1.00 91.69 93 THR A C 1
ATOM 695 O O . THR A 1 93 ? 5.616 -1.378 -14.411 1.00 91.69 93 THR A O 1
ATOM 698 N N . PHE A 1 94 ? 5.947 -3.496 -13.732 1.00 91.38 94 PHE A N 1
ATOM 699 C CA . PHE A 1 94 ? 7.227 -3.276 -13.071 1.00 91.38 94 PHE A CA 1
ATOM 700 C C . PHE A 1 94 ? 8.346 -3.968 -13.849 1.00 91.38 94 PHE A C 1
ATOM 702 O O . PHE A 1 94 ? 8.216 -5.137 -14.219 1.00 91.38 94 PHE A O 1
ATOM 709 N N . LYS A 1 95 ? 9.438 -3.243 -14.096 1.00 89.75 95 LYS A N 1
ATOM 710 C CA . LYS A 1 95 ? 10.660 -3.757 -14.717 1.00 89.75 95 LYS A CA 1
ATOM 711 C C . LYS A 1 95 ? 11.866 -3.392 -13.863 1.00 89.75 95 LYS A C 1
ATOM 713 O O . LYS A 1 95 ? 12.004 -2.224 -13.506 1.00 89.75 95 LYS A O 1
ATOM 718 N N . SER A 1 96 ? 12.752 -4.349 -13.605 1.00 88.44 96 SER A N 1
ATOM 719 C CA . SER A 1 96 ? 14.086 -4.090 -13.055 1.00 88.44 96 SER A CA 1
ATOM 720 C C . SER A 1 96 ? 15.181 -4.504 -14.033 1.00 88.44 96 SER A C 1
ATOM 722 O O . SER A 1 96 ? 15.033 -5.460 -14.793 1.00 88.44 96 SER A O 1
ATOM 724 N N . GLY A 1 97 ? 16.278 -3.755 -14.018 1.00 85.12 97 GLY A N 1
ATOM 725 C CA . GLY A 1 97 ? 17.476 -3.996 -14.807 1.00 85.12 97 GLY A CA 1
ATOM 726 C C . GLY A 1 97 ? 18.423 -5.010 -14.151 1.00 85.12 97 GLY A C 1
ATOM 727 O O . GLY A 1 97 ? 18.048 -5.695 -13.195 1.00 85.12 97 GLY A O 1
ATOM 728 N N . PRO A 1 98 ? 19.664 -5.121 -14.654 1.00 80.81 98 PRO A N 1
ATOM 729 C CA . PRO A 1 98 ? 20.623 -6.136 -14.212 1.00 80.81 98 PRO A CA 1
ATOM 730 C C . PRO A 1 98 ? 21.201 -5.873 -12.815 1.00 80.81 98 PRO A C 1
ATOM 732 O O . PRO A 1 98 ? 21.576 -6.820 -12.119 1.00 80.81 98 PRO A O 1
ATOM 735 N N . HIS A 1 99 ? 21.245 -4.613 -12.381 1.00 76.81 99 HIS A N 1
ATOM 736 C CA . HIS A 1 99 ? 21.688 -4.228 -11.044 1.00 76.81 99 HIS A CA 1
ATOM 737 C C . HIS A 1 99 ? 20.512 -4.210 -10.060 1.00 76.81 99 HIS A C 1
ATOM 739 O O . HIS A 1 99 ? 19.361 -3.998 -10.438 1.00 76.81 99 HIS A O 1
ATOM 745 N N . ARG A 1 100 ? 20.798 -4.502 -8.786 1.00 67.12 100 ARG A N 1
ATOM 746 C CA . ARG A 1 100 ? 19.804 -4.502 -7.706 1.00 67.12 100 ARG A CA 1
ATOM 747 C C . ARG A 1 100 ? 20.002 -3.258 -6.861 1.00 67.12 100 ARG A C 1
ATOM 749 O O . ARG A 1 100 ? 21.044 -3.134 -6.221 1.00 67.12 100 ARG A O 1
ATOM 756 N N . SER A 1 101 ? 19.011 -2.377 -6.821 1.00 74.38 101 SER A N 1
ATOM 757 C CA . SER A 1 101 ? 19.086 -1.176 -5.992 1.00 74.38 101 SER A CA 1
ATOM 758 C C . SER A 1 101 ? 17.708 -0.732 -5.513 1.00 74.38 101 SER A C 1
ATOM 760 O O . SER A 1 101 ? 16.807 -0.518 -6.320 1.00 74.38 101 SER A O 1
ATOM 762 N N . GLY A 1 102 ? 17.549 -0.579 -4.199 1.00 88.12 102 GLY A N 1
ATOM 763 C CA . GLY A 1 102 ? 16.326 -0.077 -3.570 1.00 88.12 102 GLY A CA 1
ATOM 764 C C . GLY A 1 102 ? 15.401 -1.158 -3.004 1.00 88.12 102 GLY A C 1
ATOM 765 O O . GLY A 1 102 ? 15.477 -2.339 -3.347 1.00 88.12 102 GLY A O 1
ATOM 766 N N . ARG A 1 103 ? 14.528 -0.737 -2.090 1.00 91.62 103 ARG A N 1
ATOM 767 C CA . ARG A 1 103 ? 13.568 -1.577 -1.350 1.00 91.62 103 ARG A CA 1
ATOM 768 C C . ARG A 1 103 ? 12.349 -1.985 -2.179 1.00 91.62 103 ARG A C 1
ATOM 770 O O . ARG A 1 103 ? 11.594 -2.860 -1.769 1.00 91.62 103 ARG A O 1
ATOM 777 N N . GLY A 1 104 ? 12.158 -1.370 -3.346 1.00 92.25 104 GLY A N 1
ATOM 778 C CA . GLY A 1 104 ? 11.058 -1.648 -4.261 1.00 92.25 104 GLY A CA 1
ATOM 779 C C . GLY A 1 104 ? 9.839 -0.784 -3.977 1.00 92.25 104 GLY A C 1
ATOM 780 O O . GLY A 1 104 ? 9.981 0.415 -3.769 1.00 92.25 104 GLY A O 1
ATOM 781 N N . PHE A 1 105 ? 8.632 -1.338 -4.017 1.00 93.12 105 PHE A N 1
ATOM 782 C CA . PHE A 1 105 ? 7.420 -0.537 -3.830 1.00 93.12 105 PHE A CA 1
ATOM 783 C C . PHE A 1 105 ? 6.358 -1.266 -3.016 1.00 93.12 105 PHE A C 1
ATOM 785 O O . PHE A 1 105 ? 6.267 -2.493 -3.052 1.00 93.12 105 PHE A O 1
ATOM 792 N N . LEU A 1 106 ? 5.517 -0.474 -2.351 1.00 94.25 106 LEU A N 1
ATOM 793 C CA . LEU A 1 106 ? 4.232 -0.902 -1.818 1.00 94.25 106 LEU A CA 1
ATOM 794 C C . LEU A 1 106 ? 3.152 0.063 -2.296 1.00 94.25 106 LEU A C 1
ATOM 796 O O . LEU A 1 106 ? 3.167 1.255 -1.978 1.00 94.25 106 LEU A O 1
ATOM 800 N N . LEU A 1 107 ? 2.193 -0.482 -3.027 1.00 94.94 107 LEU A N 1
ATOM 801 C CA . LEU A 1 107 ? 1.054 0.222 -3.577 1.00 94.94 107 LEU A CA 1
ATOM 802 C C . LEU A 1 107 ? -0.231 -0.318 -2.950 1.00 94.94 107 LEU A C 1
ATOM 804 O O . LEU A 1 107 ? -0.459 -1.525 -2.914 1.00 94.94 107 LEU A O 1
ATOM 808 N N . SER A 1 108 ? -1.084 0.590 -2.502 1.00 95.81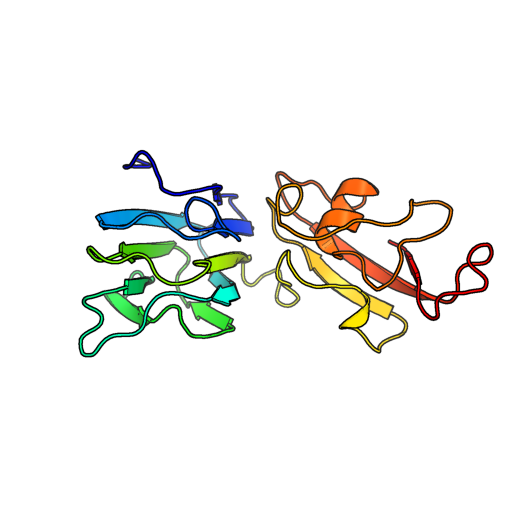 108 SER A N 1
ATOM 809 C CA . SER A 1 108 ? -2.458 0.316 -2.097 1.00 95.81 108 SER A CA 1
ATOM 810 C C . SER A 1 108 ? -3.411 0.865 -3.153 1.00 95.81 108 SER A C 1
ATOM 812 O O . SER A 1 108 ? -3.151 1.926 -3.718 1.00 95.81 108 SER A O 1
ATOM 814 N N . TYR A 1 109 ? -4.518 0.175 -3.415 1.00 95.69 109 TYR A N 1
ATOM 815 C CA . TYR A 1 109 ? -5.572 0.696 -4.279 1.00 95.69 109 TYR A CA 1
ATOM 816 C C . TYR A 1 109 ? -6.956 0.506 -3.677 1.00 95.69 109 TYR A C 1
ATOM 818 O O . TYR A 1 109 ? -7.174 -0.407 -2.880 1.00 95.69 109 TYR A O 1
ATOM 826 N N . ALA A 1 110 ? -7.886 1.359 -4.095 1.00 96.38 110 ALA A N 1
ATOM 827 C CA . ALA A 1 110 ? -9.306 1.223 -3.817 1.00 96.38 110 ALA A CA 1
ATOM 828 C C . ALA A 1 110 ? -10.153 1.873 -4.919 1.00 96.38 110 ALA A C 1
ATOM 830 O O . ALA A 1 110 ? -9.643 2.619 -5.759 1.00 96.38 110 ALA A O 1
ATOM 831 N N . THR A 1 111 ? -11.450 1.594 -4.919 1.00 95.50 111 THR A N 1
ATOM 832 C CA . THR A 1 111 ? -12.430 2.348 -5.703 1.00 95.50 111 THR A CA 1
ATOM 833 C C . THR A 1 111 ? -12.625 3.760 -5.144 1.00 95.50 111 THR A C 1
ATOM 835 O O . THR A 1 111 ? -12.423 4.026 -3.960 1.00 95.50 111 THR A O 1
ATOM 838 N N . ASP A 1 112 ? -13.091 4.670 -5.995 1.00 93.19 112 ASP A N 1
ATOM 839 C CA . ASP A 1 112 ? -13.485 6.042 -5.638 1.00 93.19 112 ASP A CA 1
ATOM 840 C C . ASP A 1 112 ? -14.532 6.174 -4.524 1.00 93.19 112 ASP A C 1
ATOM 842 O O . ASP A 1 112 ? -14.677 7.247 -3.940 1.00 93.19 112 ASP A O 1
ATOM 846 N N . GLN A 1 113 ? -15.224 5.091 -4.177 1.00 94.25 113 GLN A N 1
ATOM 847 C CA . GLN A 1 113 ? -16.145 5.040 -3.042 1.00 94.25 113 GLN A CA 1
ATOM 848 C C . GLN A 1 113 ? -15.438 5.183 -1.683 1.00 94.25 113 GLN A C 1
ATOM 850 O O . GLN A 1 113 ? -16.086 5.437 -0.660 1.00 94.25 113 GLN A O 1
ATOM 855 N N . TYR A 1 114 ? -14.112 5.032 -1.672 1.00 94.88 114 TYR A N 1
ATOM 856 C CA . TYR A 1 114 ? -13.252 5.118 -0.499 1.00 94.88 114 TYR A CA 1
ATOM 857 C C . TYR A 1 114 ? -12.210 6.244 -0.656 1.00 94.88 114 TYR A C 1
ATOM 859 O O . TYR A 1 114 ? -11.015 5.968 -0.754 1.00 94.88 114 TYR A O 1
ATOM 867 N N . PRO A 1 115 ? -12.634 7.527 -0.662 1.00 93.00 115 PRO A N 1
ATOM 868 C CA . PRO A 1 115 ? -11.730 8.671 -0.843 1.00 93.00 115 PRO A CA 1
ATOM 869 C C . PRO A 1 115 ? -10.733 8.857 0.314 1.00 93.00 115 PRO A C 1
ATOM 871 O O . PRO A 1 115 ? -9.745 9.572 0.183 1.00 93.00 115 PRO A O 1
ATOM 874 N N . ASP A 1 116 ? -11.000 8.223 1.453 1.00 94.19 116 ASP A N 1
ATOM 875 C CA . ASP A 1 116 ? -10.187 8.194 2.664 1.00 94.19 116 ASP A CA 1
ATOM 876 C C . ASP A 1 116 ? -9.208 7.003 2.704 1.00 94.19 116 ASP A C 1
ATOM 878 O O . ASP A 1 116 ? -8.768 6.593 3.780 1.00 94.19 116 ASP A O 1
ATOM 882 N N . LEU A 1 117 ? -8.862 6.440 1.538 1.00 96.06 117 LEU A N 1
ATOM 883 C CA . LEU A 1 117 ? -7.850 5.393 1.396 1.00 96.06 117 LEU A CA 1
ATOM 884 C C . LEU A 1 117 ? -6.518 5.816 2.034 1.00 96.06 117 LEU A C 1
ATOM 886 O O . LEU A 1 117 ? -5.943 6.856 1.706 1.00 96.06 117 LEU A O 1
ATOM 890 N N . ILE A 1 118 ? -5.981 4.949 2.891 1.00 95.75 118 ILE A N 1
ATOM 891 C CA . ILE A 1 118 ? -4.629 5.071 3.440 1.00 95.75 118 ILE A CA 1
ATOM 892 C C . ILE A 1 118 ? -3.759 3.887 3.022 1.00 95.75 118 ILE A C 1
ATOM 894 O O . ILE A 1 118 ? -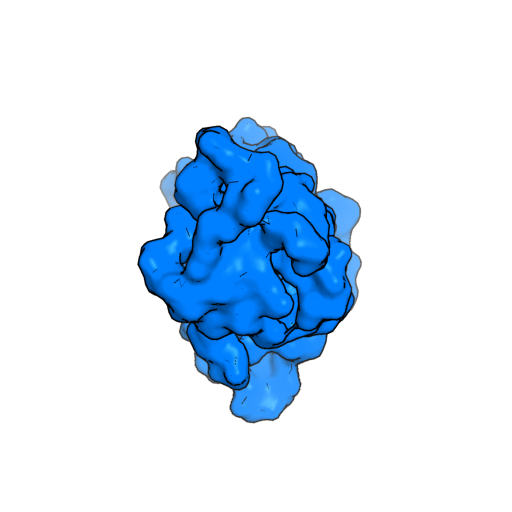4.240 2.803 2.707 1.00 95.75 118 ILE A O 1
ATOM 898 N N . SER A 1 119 ? -2.441 4.085 3.023 1.00 95.25 119 SER A N 1
ATOM 899 C CA . SER A 1 119 ? -1.502 2.996 2.761 1.00 95.25 119 SER A CA 1
ATOM 900 C C . SER A 1 119 ? -1.410 2.061 3.967 1.00 95.25 119 SER A C 1
ATOM 902 O O . SER A 1 119 ? -1.438 2.520 5.111 1.00 95.25 119 SER A O 1
ATOM 904 N N . CYS A 1 120 ? -1.157 0.773 3.721 1.00 95.50 120 CYS A N 1
ATOM 905 C CA . CYS A 1 120 ? -0.848 -0.193 4.776 1.00 95.50 120 CYS A CA 1
ATOM 906 C C . CYS A 1 120 ? 0.384 0.154 5.628 1.00 95.50 120 CYS A C 1
ATOM 908 O O . CYS A 1 120 ? 0.571 -0.493 6.642 1.00 95.50 120 CYS A O 1
ATOM 910 N N . LEU A 1 121 ? 1.226 1.130 5.263 1.00 95.00 121 LEU A N 1
ATOM 911 C CA . LEU A 1 121 ? 2.363 1.576 6.097 1.00 95.00 121 LEU A CA 1
ATOM 912 C C . LEU A 1 121 ? 2.020 2.742 7.025 1.00 95.00 121 LEU A C 1
ATOM 914 O O . LEU A 1 121 ? 2.874 3.231 7.769 1.00 95.00 121 LEU A O 1
ATOM 918 N N . ARG A 1 122 ? 0.786 3.245 6.961 1.00 94.50 122 ARG A N 1
ATOM 919 C CA . ARG A 1 122 ? 0.362 4.390 7.757 1.00 94.50 122 ARG A CA 1
ATOM 920 C C . ARG A 1 122 ? 0.357 4.018 9.244 1.00 94.50 122 ARG A C 1
ATOM 922 O O . ARG A 1 122 ? -0.290 3.053 9.639 1.00 94.50 122 ARG A O 1
ATOM 929 N N . ARG A 1 123 ? 1.063 4.799 10.067 1.00 93.38 123 ARG A N 1
ATOM 930 C CA . ARG A 1 123 ? 1.126 4.641 11.531 1.00 93.38 123 ARG A CA 1
ATOM 931 C C . ARG A 1 123 ? 0.157 5.585 12.235 1.00 93.38 123 ARG A C 1
ATOM 933 O O . ARG A 1 123 ? -0.181 6.633 11.680 1.00 93.38 123 ARG A O 1
ATOM 940 N N . GLY A 1 124 ? -0.241 5.242 13.458 1.00 87.62 124 GLY A N 1
ATOM 941 C CA . GLY A 1 124 ? -1.077 6.101 14.308 1.00 87.62 124 GLY A CA 1
ATOM 942 C C . GLY A 1 124 ? -0.450 7.477 14.580 1.00 87.62 124 GLY A C 1
ATOM 943 O O . GLY A 1 124 ? -1.139 8.492 14.567 1.00 87.62 124 GLY A O 1
ATOM 944 N N . SER A 1 125 ? 0.875 7.536 14.717 1.00 86.31 125 SER A N 1
ATOM 945 C CA . SER A 1 125 ? 1.646 8.754 14.982 1.00 86.31 125 SER A CA 1
ATOM 946 C C . SER A 1 125 ? 1.592 9.767 13.840 1.00 86.31 125 SER A C 1
ATOM 948 O O . SER A 1 125 ? 1.843 10.950 14.053 1.00 86.31 125 SER A O 1
ATOM 950 N N . HIS A 1 126 ? 1.229 9.333 12.629 1.00 86.88 126 HIS A N 1
ATOM 951 C CA . HIS A 1 126 ? 1.047 10.233 11.494 1.00 86.88 126 HIS A CA 1
ATOM 952 C C . HIS A 1 126 ? -0.274 11.022 11.563 1.00 86.88 126 HIS A C 1
ATOM 954 O O . HIS A 1 126 ? -0.560 11.800 10.650 1.00 86.88 126 HIS A O 1
ATOM 960 N N . PHE A 1 127 ? -1.095 10.816 12.595 1.00 82.00 127 PHE A N 1
ATOM 961 C CA . PHE A 1 127 ? -2.357 11.520 12.792 1.00 82.00 127 PHE A CA 1
ATOM 962 C C . PHE A 1 127 ? -2.317 12.391 14.043 1.00 82.00 127 PHE A C 1
ATOM 964 O O . PHE A 1 127 ? -1.997 11.928 15.136 1.00 82.00 127 PHE A O 1
ATOM 971 N N . SER A 1 128 ? -2.679 13.662 13.873 1.00 76.38 128 SER A N 1
ATOM 972 C CA . SER A 1 128 ? -2.757 14.637 14.968 1.00 76.38 128 SER A CA 1
ATOM 973 C C . SER A 1 128 ? -4.179 14.825 15.501 1.00 76.38 128 SER A C 1
ATOM 975 O O . SER A 1 128 ? -4.342 15.329 16.607 1.00 76.38 128 SER A O 1
ATOM 977 N N . SER A 1 129 ? -5.198 14.429 14.731 1.00 80.75 129 SER A N 1
ATOM 978 C CA . SER A 1 129 ? -6.605 14.540 15.124 1.00 80.75 129 SER A CA 1
ATOM 979 C C . SER A 1 129 ? -6.960 13.548 16.229 1.00 80.75 129 SER A C 1
ATOM 981 O O . SER A 1 129 ? -6.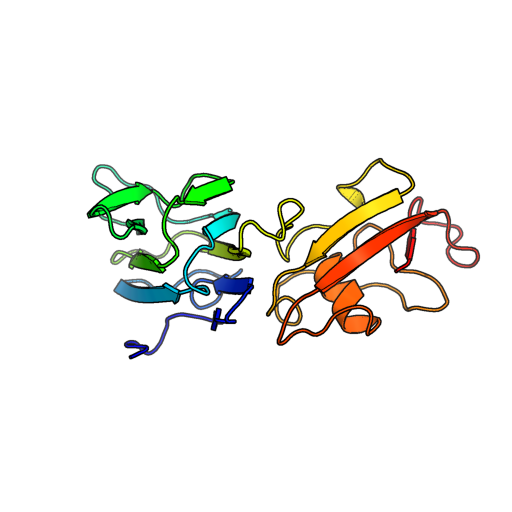443 12.431 16.253 1.00 80.75 129 SER A O 1
ATOM 983 N N . GLN A 1 130 ? -7.866 13.960 17.119 1.00 80.75 130 GLN A N 1
ATOM 984 C CA . GLN A 1 130 ? -8.405 13.097 18.170 1.00 80.75 130 GLN A CA 1
ATOM 985 C C . GLN A 1 130 ? -9.231 11.949 17.584 1.00 80.75 130 GLN A C 1
ATOM 987 O O . GLN A 1 130 ? -9.098 10.826 18.051 1.00 80.75 130 GLN A O 1
ATOM 992 N N . ASP A 1 131 ? -9.983 12.215 16.515 1.00 85.75 131 ASP A N 1
ATOM 993 C CA . ASP A 1 131 ? -10.718 11.207 15.760 1.00 85.75 131 ASP A CA 1
ATOM 994 C C . ASP A 1 131 ? -10.335 11.256 14.279 1.00 85.75 131 ASP A C 1
ATOM 996 O O . ASP A 1 131 ? -10.171 12.327 13.682 1.00 85.75 131 ASP A O 1
ATOM 1000 N N . LEU A 1 132 ? -10.189 10.080 13.677 1.00 87.94 132 LEU A N 1
ATOM 1001 C CA . LEU A 1 132 ? -9.872 9.898 12.268 1.00 87.94 132 LEU A CA 1
ATOM 1002 C C . LEU A 1 132 ? -10.787 8.835 11.669 1.00 87.94 132 LEU A C 1
ATOM 1004 O O . LEU A 1 132 ? -10.932 7.750 12.218 1.00 87.94 132 LEU A O 1
ATOM 1008 N N . ARG A 1 133 ? -11.317 9.105 10.477 1.00 93.31 133 ARG A N 1
ATOM 1009 C CA . ARG A 1 133 ? -11.912 8.080 9.617 1.00 93.31 133 ARG A CA 1
ATOM 1010 C C . ARG A 1 133 ? -10.966 7.781 8.465 1.00 93.31 133 ARG A C 1
ATOM 1012 O O . ARG A 1 133 ? -10.456 8.712 7.842 1.00 93.31 133 ARG A O 1
ATOM 1019 N N . ALA A 1 134 ? -10.720 6.504 8.213 1.00 95.31 134 ALA A N 1
ATOM 1020 C CA . ALA A 1 134 ? -9.873 6.062 7.116 1.00 95.31 134 ALA A CA 1
ATOM 1021 C C . ALA A 1 134 ? -10.391 4.756 6.515 1.00 95.31 134 ALA A C 1
ATOM 1023 O O . ALA A 1 134 ? -11.091 3.983 7.174 1.00 95.31 134 ALA A O 1
ATOM 1024 N N . TYR A 1 135 ? -9.993 4.479 5.278 1.00 97.38 135 TYR A N 1
ATOM 1025 C CA . TYR A 1 135 ? -10.221 3.195 4.636 1.00 97.38 135 TYR A CA 1
ATOM 1026 C C . TYR A 1 135 ? -8.911 2.414 4.526 1.00 97.38 135 TYR A C 1
ATOM 1028 O O . TYR A 1 135 ? -7.954 2.849 3.878 1.00 97.38 135 TYR A O 1
ATOM 1036 N N . CYS A 1 136 ? -8.886 1.248 5.165 1.00 97.50 136 CYS A N 1
ATOM 1037 C CA . CYS A 1 136 ? -7.795 0.296 5.078 1.00 97.50 136 CYS A CA 1
ATOM 1038 C C . CYS A 1 136 ? -8.009 -0.635 3.882 1.00 97.50 136 CYS A C 1
ATOM 1040 O O . CYS A 1 136 ? -9.041 -1.306 3.823 1.00 97.50 136 CYS A O 1
ATOM 1042 N N . PRO A 1 137 ? -7.056 -0.707 2.940 1.00 97.38 137 PRO A N 1
ATOM 1043 C CA . PRO A 1 137 ? -7.148 -1.622 1.812 1.00 97.38 137 PRO A CA 1
ATOM 1044 C C . PRO A 1 137 ? -6.963 -3.069 2.279 1.00 97.38 137 PRO A C 1
ATOM 1046 O O . PRO A 1 137 ? -6.412 -3.335 3.350 1.00 97.38 137 PRO A O 1
ATOM 1049 N N . ALA A 1 138 ? -7.395 -4.013 1.448 1.00 96.62 138 ALA A N 1
ATOM 1050 C CA . ALA A 1 138 ? -7.108 -5.424 1.659 1.00 96.62 138 ALA A CA 1
ATOM 1051 C C . ALA A 1 138 ? -5.590 -5.710 1.569 1.00 96.62 138 ALA A C 1
ATOM 1053 O O . ALA A 1 138 ? -4.872 -5.059 0.810 1.00 96.62 138 ALA A O 1
ATOM 1054 N N . GLY A 1 139 ? -5.103 -6.709 2.307 1.00 95.31 139 GLY A N 1
ATOM 1055 C CA . GLY A 1 139 ? -3.732 -7.218 2.224 1.00 95.31 139 GLY A CA 1
ATOM 1056 C C . GLY A 1 139 ? -2.725 -6.413 3.041 1.00 95.31 139 GLY A C 1
ATOM 1057 O O . GLY A 1 139 ? -1.585 -6.235 2.608 1.00 95.31 139 GLY A O 1
ATOM 1058 N N . CYS A 1 140 ? -3.133 -5.901 4.206 1.00 95.81 140 CYS A N 1
ATOM 1059 C CA . CYS A 1 140 ? -2.252 -5.171 5.122 1.00 95.81 140 CYS A CA 1
ATOM 1060 C C . CYS A 1 140 ? -1.627 -6.054 6.216 1.00 95.81 140 CYS A C 1
ATOM 1062 O O . CYS A 1 140 ? -0.663 -5.623 6.853 1.00 95.81 140 CYS A O 1
ATOM 1064 N N . LYS A 1 141 ? -2.123 -7.276 6.456 1.00 94.38 141 LYS A N 1
ATOM 1065 C CA . LYS A 1 141 ? -1.662 -8.146 7.556 1.00 94.38 141 LYS A CA 1
ATOM 1066 C C . LYS A 1 141 ? -0.174 -8.478 7.477 1.00 94.38 141 LYS A C 1
ATOM 1068 O O . LYS A 1 141 ? 0.522 -8.423 8.488 1.00 94.38 141 LYS A O 1
ATOM 1073 N N . ASN A 1 142 ? 0.311 -8.794 6.278 1.00 90.38 142 ASN A N 1
ATOM 1074 C CA . ASN A 1 142 ? 1.696 -9.216 6.042 1.00 90.38 142 ASN A CA 1
ATOM 1075 C C . ASN A 1 142 ? 2.623 -8.064 5.624 1.00 90.38 142 ASN A C 1
ATOM 1077 O O . ASN A 1 142 ? 3.771 -8.298 5.252 1.00 90.38 142 ASN A O 1
ATOM 1081 N N . VAL A 1 143 ? 2.151 -6.815 5.689 1.00 90.19 143 VAL A N 1
ATOM 1082 C CA . VAL A 1 143 ? 2.986 -5.639 5.423 1.00 90.19 143 VAL A CA 1
ATOM 1083 C C . VAL A 1 143 ? 3.947 -5.404 6.596 1.00 90.19 143 VAL A C 1
ATOM 1085 O O . VAL A 1 143 ? 3.666 -5.754 7.749 1.00 90.19 143 VAL A O 1
ATOM 1088 N N . THR A 1 144 ? 5.115 -4.835 6.292 1.00 91.25 144 THR A N 1
ATOM 1089 C CA . THR A 1 144 ? 6.134 -4.493 7.292 1.00 91.25 144 THR A CA 1
ATOM 1090 C C . THR A 1 144 ? 5.631 -3.480 8.327 1.00 91.25 144 THR A C 1
ATOM 1092 O O . THR A 1 144 ? 4.731 -2.683 8.064 1.00 91.25 144 THR A O 1
ATOM 1095 N N . GLY A 1 145 ? 6.250 -3.500 9.506 1.00 91.25 145 GLY A N 1
ATOM 1096 C CA . GLY A 1 145 ? 5.925 -2.647 10.642 1.00 91.25 145 GLY A CA 1
ATOM 1097 C C . GLY A 1 145 ? 5.210 -3.391 11.765 1.00 91.25 145 GLY A C 1
ATOM 1098 O O . GLY A 1 145 ? 4.584 -4.438 11.563 1.00 91.25 145 GLY A O 1
ATOM 1099 N N . ASP A 1 146 ? 5.346 -2.837 12.963 1.00 91.75 146 ASP A N 1
ATOM 1100 C CA . ASP A 1 146 ? 4.961 -3.507 14.197 1.00 91.75 146 ASP A CA 1
ATOM 1101 C C . ASP A 1 146 ? 3.530 -3.176 14.619 1.00 91.75 146 ASP A C 1
ATOM 1103 O O . ASP A 1 146 ? 2.973 -2.126 14.277 1.00 91.75 146 ASP A O 1
ATOM 1107 N N . VAL A 1 147 ? 2.960 -4.083 15.407 1.00 94.06 147 VAL A N 1
ATOM 1108 C CA . VAL A 1 147 ? 1.702 -3.903 16.129 1.00 94.06 147 VAL A CA 1
ATOM 1109 C C . VAL A 1 147 ? 2.004 -4.090 17.606 1.00 94.06 147 VAL A C 1
ATOM 1111 O O . VAL A 1 147 ? 2.435 -5.163 18.018 1.00 94.06 147 VAL A O 1
ATOM 1114 N N . TRP A 1 148 ? 1.781 -3.042 18.394 1.00 92.00 148 TRP A N 1
ATOM 1115 C CA . TRP A 1 148 ? 2.002 -3.052 19.835 1.00 92.00 148 TRP A CA 1
ATOM 1116 C C . TRP A 1 148 ? 0.716 -2.672 20.556 1.00 92.00 148 TRP A C 1
ATOM 1118 O O . TRP A 1 148 ? 0.319 -1.508 20.523 1.00 92.00 148 TRP A O 1
ATOM 1128 N N . GLY A 1 149 ? 0.090 -3.640 21.221 1.00 90.12 149 GLY A N 1
ATOM 1129 C CA . GLY A 1 149 ? -1.147 -3.446 21.978 1.00 90.12 149 GLY A CA 1
ATOM 1130 C C . GLY A 1 149 ? -2.237 -4.441 21.595 1.00 90.12 149 GLY A C 1
ATOM 1131 O O . GLY A 1 149 ? -1.988 -5.416 20.886 1.00 90.12 149 GLY A O 1
ATOM 1132 N N . ASN A 1 150 ? -3.444 -4.195 22.092 1.00 90.19 150 ASN A N 1
ATOM 1133 C CA . ASN A 1 150 ? -4.629 -5.013 21.848 1.00 90.19 150 ASN A CA 1
ATOM 1134 C C . ASN A 1 150 ? -5.900 -4.153 21.953 1.00 90.19 150 ASN A C 1
ATOM 1136 O O . ASN A 1 150 ? -5.829 -2.957 22.238 1.00 90.19 150 ASN A O 1
ATOM 1140 N N . SER A 1 151 ? -7.062 -4.756 21.704 1.00 87.06 151 SER A N 1
ATOM 1141 C CA . SER A 1 151 ? -8.360 -4.069 21.738 1.00 87.06 151 SER A CA 1
ATOM 1142 C C . SER A 1 151 ? -8.728 -3.498 23.112 1.00 87.06 151 SER A C 1
ATOM 1144 O O . SER A 1 151 ? -9.421 -2.489 23.170 1.00 87.06 151 SER A O 1
ATOM 1146 N N . GLU A 1 152 ? -8.255 -4.092 24.210 1.00 85.94 152 GLU A N 1
ATOM 1147 C CA . GLU A 1 152 ? -8.583 -3.650 25.572 1.00 85.94 152 GLU A CA 1
ATOM 1148 C C . GLU A 1 152 ? -7.726 -2.453 26.010 1.00 85.94 152 GLU A C 1
ATOM 1150 O O . GLU A 1 152 ? -8.229 -1.460 26.532 1.00 85.94 152 GLU A O 1
ATOM 1155 N N . GLN A 1 153 ? -6.413 -2.525 25.781 1.00 86.50 153 GLN A N 1
ATOM 1156 C CA . GLN A 1 153 ? -5.440 -1.531 26.255 1.00 86.50 153 GLN A CA 1
ATOM 1157 C C . GLN A 1 153 ? -5.142 -0.429 25.232 1.00 86.50 153 GLN A C 1
ATOM 1159 O O . GLN A 1 153 ? -4.491 0.568 25.567 1.00 86.50 153 GLN A O 1
ATOM 1164 N N . GLY A 1 154 ? -5.615 -0.609 23.999 1.00 89.56 154 GLY A N 1
ATOM 1165 C CA . GLY A 1 154 ? -5.288 0.228 22.855 1.00 89.56 154 GLY A CA 1
ATOM 1166 C C . GLY A 1 154 ? -3.961 -0.156 22.210 1.00 89.56 154 GLY A C 1
ATOM 1167 O O . GLY A 1 154 ? -3.147 -0.903 22.759 1.00 89.56 154 GLY A O 1
ATOM 1168 N N . TYR A 1 155 ? -3.738 0.384 21.018 1.00 91.94 155 TYR A N 1
ATOM 1169 C CA . TYR A 1 155 ? -2.508 0.210 20.255 1.00 91.94 155 TYR A CA 1
ATOM 1170 C C . TYR A 1 155 ? -1.622 1.443 20.391 1.00 91.94 155 TYR A C 1
ATOM 1172 O O . TYR A 1 155 ? -2.112 2.567 20.308 1.00 91.94 155 TYR A O 1
ATOM 1180 N N . ARG A 1 156 ? -0.306 1.264 20.553 1.00 91.38 156 ARG A N 1
ATOM 1181 C CA . ARG A 1 156 ? 0.652 2.383 20.541 1.00 91.38 156 ARG A CA 1
ATOM 1182 C C . ARG A 1 156 ? 0.584 3.111 19.207 1.00 91.38 156 ARG A C 1
ATOM 1184 O O . ARG A 1 156 ? 0.520 2.454 18.170 1.00 91.38 156 ARG A O 1
ATOM 1191 N N . ASP A 1 157 ? 0.691 4.434 19.214 1.00 89.44 157 ASP A N 1
ATOM 1192 C CA . ASP A 1 157 ? 0.657 5.258 18.001 1.00 89.44 157 ASP A CA 1
ATOM 1193 C C . ASP A 1 157 ? 1.787 4.954 17.002 1.00 89.44 157 ASP A C 1
ATOM 1195 O O . ASP A 1 157 ? 1.627 5.155 15.799 1.00 89.44 157 ASP A O 1
ATOM 1199 N N . THR A 1 158 ? 2.890 4.359 17.446 1.00 90.31 158 THR A N 1
ATOM 1200 C CA . THR A 1 158 ? 3.934 3.834 16.559 1.00 90.31 158 THR A CA 1
ATOM 1201 C C . THR A 1 158 ? 3.491 2.616 15.744 1.00 90.31 158 THR A C 1
ATOM 1203 O O . THR A 1 158 ? 4.145 2.296 14.750 1.00 90.31 158 THR A O 1
ATOM 1206 N N . SER A 1 159 ? 2.394 1.951 16.111 1.00 93.75 159 SER A N 1
ATOM 1207 C CA . SER A 1 159 ? 1.872 0.781 15.402 1.00 93.75 159 SER A CA 1
ATOM 1208 C C . SER A 1 159 ? 1.305 1.146 14.032 1.00 93.75 159 SER A C 1
ATOM 1210 O O . SER A 1 159 ? 0.783 2.245 13.812 1.00 93.75 159 SER A O 1
ATOM 1212 N N . VAL A 1 160 ? 1.389 0.197 13.101 1.00 95.44 160 VAL A N 1
ATOM 1213 C CA . VAL A 1 160 ? 0.787 0.320 11.771 1.00 95.44 160 VAL A CA 1
ATOM 1214 C C . VAL A 1 160 ? -0.732 0.192 11.871 1.00 95.44 160 VAL A C 1
ATOM 1216 O O . VAL A 1 160 ? -1.243 -0.853 12.257 1.00 95.44 160 VAL A O 1
ATOM 1219 N N . LEU A 1 161 ? -1.458 1.230 11.460 1.00 95.12 161 LEU A N 1
ATOM 1220 C CA . LEU A 1 161 ? -2.890 1.385 11.714 1.00 95.12 161 LEU A CA 1
ATOM 1221 C C . LEU A 1 161 ? -3.716 0.258 11.085 1.00 95.12 161 LEU A C 1
ATOM 1223 O O . LEU A 1 161 ? -4.426 -0.442 11.796 1.00 95.12 161 LEU A O 1
ATOM 1227 N N . CYS A 1 162 ? -3.594 0.013 9.779 1.00 97.00 162 CYS A N 1
ATOM 1228 C CA . CYS A 1 162 ? -4.398 -1.028 9.129 1.00 97.00 162 CYS A CA 1
ATOM 1229 C C . CYS A 1 162 ? -4.025 -2.445 9.570 1.00 97.00 162 CYS A C 1
ATOM 1231 O O . CYS A 1 162 ? -4.887 -3.316 9.648 1.00 97.00 162 CYS A O 1
ATOM 1233 N N . LYS A 1 163 ? -2.757 -2.675 9.920 1.00 96.50 163 LYS A N 1
ATOM 1234 C CA . LYS A 1 163 ? -2.305 -3.955 10.474 1.00 96.50 163 LYS A CA 1
ATOM 1235 C C . LYS A 1 163 ? -2.864 -4.175 11.883 1.00 96.50 163 LYS A C 1
ATOM 1237 O O . LYS A 1 163 ? -3.345 -5.265 12.177 1.00 96.50 163 LYS A O 1
ATOM 1242 N N . SER A 1 164 ? -2.874 -3.134 12.718 1.00 96.38 164 SER A N 1
ATOM 1243 C CA . SER A 1 164 ? -3.539 -3.130 14.024 1.00 96.38 164 SER A CA 1
ATOM 1244 C C . SER A 1 164 ? -5.052 -3.324 13.901 1.00 96.38 164 SER A C 1
ATOM 1246 O O . SER A 1 164 ? -5.621 -4.049 14.706 1.00 96.38 164 SER A O 1
ATOM 1248 N N . ALA A 1 165 ? -5.700 -2.744 12.886 1.00 96.88 165 ALA A N 1
ATOM 1249 C CA . ALA A 1 165 ? -7.135 -2.906 12.649 1.00 96.88 165 ALA A CA 1
ATOM 1250 C C . ALA A 1 165 ? -7.497 -4.356 12.296 1.00 96.88 165 ALA A C 1
ATOM 1252 O O . ALA A 1 165 ? -8.446 -4.907 12.848 1.00 96.88 165 ALA A O 1
ATOM 1253 N N . VAL A 1 166 ? -6.705 -4.997 11.427 1.00 97.12 166 VAL A N 1
ATOM 1254 C CA . VAL A 1 166 ? -6.840 -6.432 11.130 1.00 97.12 166 VAL A CA 1
ATOM 1255 C C . VAL A 1 166 ? -6.601 -7.267 12.389 1.00 97.12 166 VAL A C 1
ATOM 1257 O O . VAL A 1 166 ? -7.363 -8.186 12.671 1.00 97.12 166 VAL A O 1
ATOM 1260 N N . HIS A 1 167 ? -5.562 -6.945 13.165 1.00 96.38 167 HIS A N 1
ATOM 1261 C CA . HIS A 1 167 ? -5.256 -7.635 14.422 1.00 96.38 167 HIS A CA 1
ATOM 1262 C C . HIS A 1 167 ? -6.386 -7.503 15.459 1.00 96.38 167 HIS A C 1
ATOM 1264 O O . HIS A 1 167 ? -6.691 -8.466 16.153 1.00 96.38 167 HIS A O 1
ATOM 1270 N N . ALA A 1 1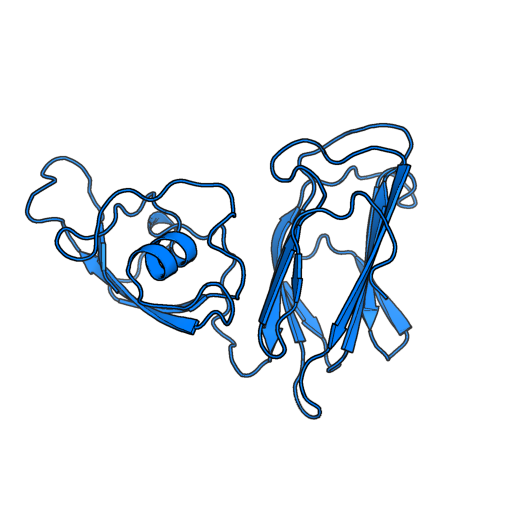68 ? -7.036 -6.339 15.535 1.00 95.81 168 ALA A N 1
ATOM 1271 C CA . ALA A 1 168 ? -8.178 -6.081 16.412 1.00 95.81 168 ALA A CA 1
ATOM 1272 C C . ALA A 1 168 ? -9.485 -6.741 15.941 1.00 95.81 168 ALA A C 1
ATOM 1274 O O . ALA A 1 168 ? -10.467 -6.714 16.675 1.00 95.81 168 ALA A O 1
ATOM 1275 N N . GLY A 1 169 ? -9.530 -7.270 14.714 1.00 96.12 169 GLY A N 1
ATOM 1276 C CA . GLY A 1 169 ? -10.765 -7.743 14.085 1.00 96.12 169 GLY A CA 1
ATOM 1277 C C . GLY A 1 169 ? -11.695 -6.624 13.598 1.00 96.12 169 GLY A C 1
ATOM 1278 O O . GLY A 1 169 ? -12.831 -6.904 13.233 1.00 96.12 169 GLY A O 1
ATOM 1279 N N . ALA A 1 170 ? -11.229 -5.371 13.561 1.00 95.94 170 ALA A N 1
ATOM 1280 C CA . ALA A 1 170 ? -12.015 -4.223 13.101 1.00 95.94 170 ALA A CA 1
ATOM 1281 C C . ALA A 1 170 ? -12.198 -4.203 11.572 1.00 95.94 170 ALA A C 1
ATOM 1283 O O . ALA A 1 170 ? -13.176 -3.657 11.067 1.00 95.94 170 ALA A O 1
ATOM 1284 N N . VAL A 1 171 ? -11.264 -4.803 10.824 1.00 96.69 171 VAL A N 1
ATOM 1285 C CA . VAL A 1 171 ? -11.357 -4.976 9.365 1.00 96.69 171 VAL A CA 1
ATOM 1286 C C . VAL A 1 171 ? -10.848 -6.345 8.945 1.00 96.69 171 VAL A C 1
ATOM 1288 O O . VAL A 1 171 ? -10.028 -6.957 9.630 1.00 96.69 171 VAL A O 1
ATOM 1291 N N . SER A 1 172 ? -11.293 -6.811 7.779 1.00 96.62 172 SER A N 1
ATOM 1292 C CA . SER A 1 172 ? -10.830 -8.079 7.225 1.00 96.62 172 SER A CA 1
ATOM 1293 C C . SER A 1 172 ? -9.609 -7.889 6.330 1.00 96.62 172 SER A C 1
ATOM 1295 O O . SER A 1 172 ? -9.611 -7.026 5.457 1.00 96.62 172 SER A O 1
ATOM 1297 N N . ASP A 1 173 ? -8.585 -8.735 6.463 1.00 96.25 173 ASP A N 1
ATOM 1298 C CA . ASP A 1 173 ? -7.394 -8.648 5.605 1.00 96.25 173 ASP A CA 1
ATOM 1299 C C . ASP A 1 173 ? -7.707 -8.940 4.130 1.00 96.25 173 ASP A C 1
ATOM 1301 O O . ASP A 1 173 ? -7.089 -8.372 3.241 1.00 96.25 173 ASP A O 1
ATOM 1305 N N . ASN A 1 174 ? -8.691 -9.797 3.849 1.00 95.44 174 ASN A N 1
ATOM 1306 C CA . ASN A 1 174 ? -9.037 -10.184 2.478 1.00 95.44 174 ASN A CA 1
ATOM 1307 C C . ASN A 1 174 ? -9.920 -9.161 1.733 1.00 95.44 174 ASN A C 1
ATOM 1309 O O . ASN A 1 174 ? -9.989 -9.218 0.508 1.00 95.44 174 ASN A O 1
ATOM 1313 N N . MET A 1 175 ? -10.579 -8.239 2.444 1.00 94.81 175 MET A N 1
ATOM 1314 C CA . MET A 1 175 ? -11.517 -7.260 1.865 1.00 94.81 175 MET A CA 1
ATOM 1315 C C . MET A 1 175 ? -11.150 -5.801 2.171 1.00 94.81 175 MET A C 1
ATOM 1317 O O . MET A 1 175 ? -11.592 -4.900 1.461 1.00 94.81 175 MET A O 1
ATOM 1321 N N . GLY A 1 176 ? -10.339 -5.552 3.200 1.00 95.94 176 GLY A N 1
ATOM 1322 C CA . GLY A 1 176 ? -10.155 -4.219 3.764 1.00 95.94 176 GLY A CA 1
ATOM 1323 C C . GLY A 1 176 ? -11.369 -3.777 4.587 1.00 95.94 176 GLY A C 1
ATOM 1324 O O . GLY A 1 176 ? -12.189 -4.596 5.014 1.00 95.94 176 GLY A O 1
ATOM 1325 N N . GLY A 1 177 ? -11.485 -2.473 4.828 1.00 96.88 177 GLY A N 1
ATOM 1326 C CA . GLY A 1 177 ? -12.633 -1.896 5.525 1.00 96.88 177 GLY A CA 1
ATOM 1327 C C . GLY A 1 177 ? -12.418 -0.463 6.004 1.00 96.88 177 GLY A C 1
ATOM 1328 O O . GLY A 1 177 ? -11.293 0.035 6.070 1.00 96.88 177 GLY A O 1
ATOM 1329 N N . ARG A 1 178 ? -13.523 0.209 6.348 1.00 97.00 178 ARG A N 1
ATOM 1330 C CA . ARG A 1 178 ? -13.490 1.521 7.008 1.00 97.00 178 ARG A CA 1
ATOM 1331 C C . ARG A 1 178 ? -13.197 1.342 8.492 1.00 97.00 178 ARG A C 1
ATOM 1333 O O . ARG A 1 178 ? -13.796 0.490 9.137 1.00 97.00 178 ARG A O 1
ATOM 1340 N N . VAL A 1 179 ? -12.328 2.192 9.018 1.00 95.19 179 VAL A N 1
ATOM 1341 C CA . VAL A 1 179 ? -12.002 2.274 10.440 1.00 95.19 179 VAL A CA 1
ATOM 1342 C C . VAL A 1 179 ? -12.263 3.680 10.951 1.00 95.19 179 VAL A C 1
ATOM 1344 O O . VAL A 1 179 ? -11.994 4.668 10.259 1.00 95.19 179 VAL A O 1
ATOM 1347 N N . THR A 1 180 ? -12.762 3.754 12.177 1.00 93.88 180 THR A N 1
ATOM 1348 C CA . THR A 1 180 ? -12.766 4.979 12.972 1.00 93.88 180 THR A CA 1
ATOM 1349 C C . THR A 1 180 ? -11.706 4.799 14.038 1.00 93.88 180 THR A C 1
ATOM 1351 O O . THR A 1 180 ? -11.660 3.761 14.680 1.00 93.88 180 THR A O 1
ATOM 1354 N N . VAL A 1 181 ? -10.810 5.766 14.170 1.00 91.25 181 VAL A N 1
ATOM 1355 C CA . VAL A 1 181 ? -9.685 5.684 15.091 1.00 91.25 181 VAL A CA 1
ATOM 1356 C C . VAL A 1 181 ? -9.761 6.839 16.060 1.00 91.25 181 VAL A C 1
ATOM 1358 O O . VAL A 1 181 ? -9.687 7.992 15.635 1.00 91.25 181 VAL A O 1
ATOM 1361 N N . THR A 1 182 ? -9.862 6.522 17.345 1.00 90.12 182 THR A N 1
ATOM 1362 C CA . THR A 1 182 ? -9.847 7.516 18.419 1.00 90.12 182 THR A CA 1
ATOM 1363 C C . THR A 1 182 ? -8.491 7.485 19.107 1.00 90.12 182 THR A C 1
ATOM 1365 O O . THR A 1 182 ? -8.022 6.427 19.529 1.00 90.12 182 THR A O 1
ATOM 1368 N N . ARG A 1 183 ? -7.834 8.643 19.206 1.00 84.94 183 ARG A N 1
ATOM 1369 C CA . ARG A 1 183 ? -6.548 8.825 19.884 1.00 84.94 183 ARG A CA 1
ATOM 1370 C C . ARG A 1 183 ? -6.776 9.247 21.330 1.00 84.94 183 ARG A C 1
ATOM 1372 O O . ARG A 1 183 ? -7.562 10.140 21.628 1.00 84.94 183 ARG A O 1
ATOM 1379 N N . GLY A 1 184 ? -6.012 8.649 22.230 1.00 81.31 184 GLY A N 1
ATOM 1380 C CA . GLY A 1 184 ? -6.070 8.930 23.658 1.00 81.31 184 GLY A CA 1
ATOM 1381 C C . GLY A 1 184 ? -4.778 8.551 24.373 1.00 81.31 184 GLY A C 1
ATOM 1382 O O . GLY A 1 184 ? -3.748 8.266 23.754 1.00 81.31 184 GLY A O 1
ATOM 1383 N N . ARG A 1 185 ? -4.827 8.562 25.705 1.00 70.38 185 ARG A N 1
ATOM 1384 C CA . ARG A 1 185 ? -3.740 8.091 26.573 1.00 70.38 185 ARG A CA 1
ATOM 1385 C C . ARG A 1 185 ? -4.108 6.705 27.090 1.00 70.38 185 ARG A C 1
ATOM 1387 O O . ARG A 1 185 ? -5.235 6.511 27.530 1.00 70.38 185 ARG A O 1
ATOM 1394 N N . SER A 1 186 ? -3.184 5.749 27.028 1.00 60.66 186 SER A N 1
ATOM 1395 C CA . SER A 1 186 ? -3.413 4.438 27.644 1.00 60.66 186 SER A CA 1
ATOM 1396 C C . SER A 1 186 ? -3.475 4.583 29.165 1.00 60.66 186 SER A C 1
ATOM 1398 O O . SER A 1 186 ? -2.666 5.299 29.755 1.00 60.66 186 SER A O 1
ATOM 1400 N N . LEU A 1 187 ? -4.426 3.887 29.792 1.00 57.44 187 LEU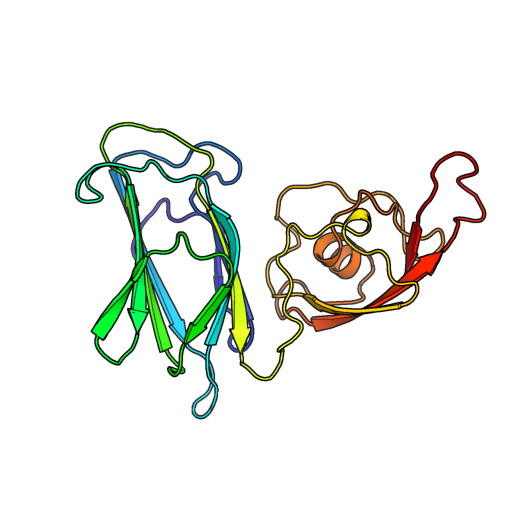 A N 1
ATOM 1401 C CA . LEU A 1 187 ? -4.585 3.855 31.249 1.00 57.44 187 LEU A CA 1
ATOM 1402 C C . LEU A 1 187 ? -3.471 3.046 31.942 1.00 57.44 187 LEU A C 1
ATOM 1404 O O . LEU A 1 187 ? -3.230 3.240 33.130 1.00 57.44 187 LEU A O 1
ATOM 1408 N N . THR A 1 188 ? -2.773 2.170 31.209 1.00 58.50 188 THR A N 1
ATOM 1409 C CA . THR A 1 188 ? -1.769 1.238 31.753 1.00 58.50 188 THR A CA 1
ATOM 1410 C C . THR A 1 188 ? -0.344 1.511 31.266 1.00 58.50 188 THR A C 1
ATOM 1412 O O . THR A 1 188 ? 0.609 1.172 31.963 1.00 58.50 188 THR A O 1
ATOM 1415 N N . MET A 1 189 ? -0.152 2.162 30.112 1.00 51.88 189 MET A N 1
ATOM 1416 C CA . MET A 1 189 ? 1.181 2.531 29.615 1.00 51.88 189 MET A CA 1
ATOM 1417 C C . MET A 1 189 ? 1.548 3.969 30.004 1.00 51.88 189 MET A C 1
ATOM 1419 O O . MET A 1 189 ? 1.550 4.869 29.165 1.00 51.88 189 MET A O 1
ATOM 1423 N N . GLN A 1 190 ? 1.916 4.188 31.270 1.00 51.03 190 GLN A N 1
ATOM 1424 C CA . GLN A 1 190 ? 2.325 5.501 31.810 1.00 51.03 190 GLN A CA 1
ATOM 1425 C C . GLN A 1 190 ? 3.632 6.094 31.215 1.00 51.03 190 GLN A C 1
ATOM 1427 O O . GLN A 1 190 ? 4.164 7.058 31.756 1.00 51.03 190 GLN A O 1
ATOM 1432 N N . GLN A 1 191 ? 4.159 5.582 30.095 1.00 47.06 191 GLN A N 1
ATOM 1433 C CA . GLN A 1 191 ? 5.429 6.047 29.506 1.00 47.06 191 GLN A CA 1
ATOM 1434 C C . GLN A 1 191 ? 5.404 6.363 28.000 1.00 47.06 191 GLN A C 1
ATOM 1436 O O . GLN A 1 191 ? 6.435 6.770 27.466 1.00 47.06 191 GLN A O 1
ATOM 1441 N N . HIS A 1 192 ? 4.261 6.263 27.304 1.00 51.25 192 HIS A N 1
ATOM 1442 C CA . HIS A 1 192 ? 4.190 6.612 25.874 1.00 51.25 192 HIS A CA 1
ATOM 1443 C C . HIS A 1 192 ? 3.018 7.558 25.544 1.00 51.25 192 HIS A C 1
ATOM 1445 O O . HIS A 1 192 ? 1.860 7.204 25.778 1.00 51.25 192 HIS A O 1
ATOM 1451 N N . PRO A 1 193 ? 3.281 8.758 24.984 1.00 57.84 193 PRO A N 1
ATOM 1452 C CA . PRO A 1 193 ? 2.246 9.737 24.676 1.00 57.84 193 PRO A CA 1
ATOM 1453 C C . PRO A 1 193 ? 1.564 9.401 23.343 1.00 57.84 193 PRO A C 1
ATOM 1455 O O . PRO A 1 193 ? 1.838 10.014 22.319 1.00 57.84 193 PRO A O 1
ATOM 1458 N N . GLY A 1 194 ? 0.647 8.437 23.354 1.00 76.69 194 GLY A N 1
ATOM 1459 C CA . GLY A 1 194 ? -0.253 8.206 22.226 1.00 76.69 194 GLY A CA 1
ATOM 1460 C C . GLY A 1 194 ? -0.640 6.749 22.068 1.00 76.69 194 GLY A C 1
ATOM 1461 O O . GLY A 1 194 ? 0.167 5.910 21.674 1.00 76.69 194 GLY A O 1
ATOM 1462 N N . CYS A 1 195 ? -1.900 6.448 22.355 1.00 84.31 195 CYS A N 1
ATOM 1463 C CA . CYS A 1 195 ? -2.527 5.191 21.975 1.00 84.31 195 CYS A CA 1
ATOM 1464 C C . CYS A 1 195 ? -3.762 5.470 21.123 1.00 84.31 195 CYS A C 1
ATOM 1466 O O . CYS A 1 195 ? -4.303 6.579 21.150 1.00 84.31 195 CYS A O 1
ATOM 1468 N N . PHE A 1 196 ? -4.173 4.474 20.350 1.00 89.06 196 PHE A N 1
ATOM 1469 C CA . PHE A 1 196 ? -5.373 4.531 19.537 1.00 89.06 196 PHE A CA 1
ATOM 1470 C C . PHE A 1 196 ? -6.228 3.267 19.664 1.00 89.06 196 PHE A C 1
ATOM 1472 O O . PHE A 1 196 ? -5.715 2.182 19.953 1.00 89.06 196 PHE A O 1
ATOM 1479 N N . TRP A 1 197 ? -7.528 3.434 19.422 1.00 90.56 197 TRP A N 1
ATOM 1480 C CA . TRP A 1 197 ? -8.567 2.400 19.468 1.00 90.56 197 TRP A CA 1
ATOM 1481 C C . TRP A 1 197 ? -9.388 2.410 18.177 1.00 90.56 197 TRP A C 1
ATOM 1483 O O . TRP A 1 197 ? -9.359 3.410 17.458 1.00 90.56 197 TRP A O 1
ATOM 1493 N N . PHE A 1 198 ? -10.072 1.298 17.900 1.00 90.38 198 PHE A N 1
ATOM 1494 C CA . PHE A 1 198 ? -10.932 1.086 16.732 1.00 90.38 198 PHE A CA 1
ATOM 1495 C C . PHE A 1 198 ? -12.393 0.928 17.139 1.00 90.38 198 PHE A C 1
ATOM 1497 O O . PHE A 1 198 ? -12.609 0.392 18.249 1.00 90.38 198 PHE A O 1
#

Foldseek 3Di:
DFDDDFQDDWFADQFKIKGWGGPAQAWHDAFDKGKDKHAHDPPWWKKKAWPDAWFDDDVVQQAWFKWKAAPVRDIDTPPDRIDTGPHRMIMIIIGHHRDIGHSTTMMIMGIPVFPQEDGLQDFLLVDPDQKDKHWFGAQSQPHDFDWADEQPQFTARRGRVQNRCCRRVVAPNNGTGMDMKGWDDGPPPPDGRIGIHD